Protein AF-A0A431HXX2-F1 (afdb_monomer_lite)

Radius of gyration: 32.61 Å; chains: 1; bounding box: 115×39×88 Å

Structure (mmCIF, N/CA/C/O backbone):
data_AF-A0A431HXX2-F1
#
_entry.id   AF-A0A431HXX2-F1
#
loop_
_atom_site.group_PDB
_atom_site.id
_atom_site.type_symbol
_atom_site.label_atom_id
_atom_site.label_alt_id
_atom_site.label_comp_id
_atom_site.label_asym_id
_atom_site.label_entity_id
_atom_site.label_seq_id
_atom_site.pdbx_PDB_ins_code
_atom_site.Cartn_x
_atom_site.Cartn_y
_atom_site.Cartn_z
_atom_site.occupancy
_atom_site.B_iso_or_equiv
_atom_site.auth_seq_id
_atom_site.auth_comp_id
_atom_site.auth_asym_id
_atom_site.auth_atom_id
_atom_site.pdbx_PDB_model_num
ATOM 1 N N . MET A 1 1 ? -65.173 6.715 32.703 1.00 39.78 1 MET A N 1
ATOM 2 C CA . MET A 1 1 ? -64.817 5.345 33.129 1.00 39.78 1 MET A CA 1
ATOM 3 C C . MET A 1 1 ? -63.302 5.324 33.254 1.00 39.78 1 MET A C 1
ATOM 5 O O . MET A 1 1 ? -62.637 5.336 32.232 1.00 39.78 1 MET A O 1
ATOM 9 N N . ALA A 1 2 ? -62.803 5.748 34.420 1.00 37.34 2 ALA A N 1
ATOM 10 C CA . ALA A 1 2 ? -62.332 4.862 35.501 1.00 37.34 2 ALA A CA 1
ATOM 11 C C . ALA A 1 2 ? -60.945 4.282 35.116 1.00 37.34 2 ALA A C 1
ATOM 13 O O . ALA A 1 2 ? -60.911 3.336 34.345 1.00 37.34 2 ALA A O 1
ATOM 14 N N . ASP A 1 3 ? -59.792 4.917 35.354 1.00 33.97 3 ASP A N 1
ATOM 15 C CA . ASP A 1 3 ? -59.214 5.533 36.567 1.00 33.97 3 ASP A CA 1
ATOM 16 C C . ASP A 1 3 ? -58.472 4.513 37.465 1.00 33.97 3 ASP A C 1
ATOM 18 O O . ASP A 1 3 ? -58.923 3.380 37.625 1.00 33.97 3 ASP A O 1
ATOM 22 N N . LEU A 1 4 ? -57.386 5.005 38.087 1.00 36.38 4 LEU A N 1
ATOM 23 C CA . LEU A 1 4 ? -56.671 4.528 39.293 1.00 36.38 4 LEU A CA 1
ATOM 24 C C . LEU A 1 4 ? -55.362 3.693 39.168 1.00 36.38 4 LEU A C 1
ATOM 26 O O . LEU A 1 4 ? -55.372 2.495 38.913 1.00 36.38 4 LEU A O 1
ATOM 30 N N . HIS A 1 5 ? -54.253 4.401 39.468 1.00 36.41 5 HIS A N 1
ATOM 31 C CA . HIS A 1 5 ? -53.231 4.176 40.526 1.00 36.41 5 HIS A CA 1
ATOM 32 C C . HIS A 1 5 ? -52.554 2.793 40.694 1.00 36.41 5 HIS A C 1
ATOM 34 O O . HIS A 1 5 ? -53.186 1.757 40.622 1.00 36.41 5 HIS A O 1
ATOM 40 N N . GLY A 1 6 ? -51.274 2.665 41.054 1.00 31.84 6 GLY A N 1
ATOM 41 C CA . GLY A 1 6 ? -50.280 3.614 41.548 1.00 31.84 6 GLY A CA 1
ATOM 42 C C . GLY A 1 6 ? -49.024 2.860 42.023 1.00 31.84 6 GLY A C 1
ATOM 43 O O . GLY A 1 6 ? -49.072 1.673 42.339 1.00 31.84 6 GLY A O 1
ATOM 44 N N . THR A 1 7 ? -47.892 3.558 42.051 1.00 39.84 7 THR A N 1
ATOM 45 C CA . THR A 1 7 ? -46.626 3.142 42.680 1.00 39.84 7 THR A CA 1
ATOM 46 C C . THR A 1 7 ? -46.766 3.099 44.211 1.00 39.84 7 THR A C 1
ATOM 48 O O . THR A 1 7 ? -47.610 3.808 44.764 1.00 39.84 7 THR A O 1
ATOM 51 N N . PRO A 1 8 ? -45.880 2.382 44.927 1.00 50.22 8 PRO A N 1
ATOM 52 C CA . PRO A 1 8 ? -44.933 3.152 45.737 1.00 50.22 8 PRO A CA 1
ATOM 53 C C . PRO A 1 8 ? -43.510 2.576 45.808 1.00 50.22 8 PRO A C 1
ATOM 55 O O . PRO A 1 8 ? -43.247 1.400 45.576 1.00 50.22 8 PRO A O 1
ATOM 58 N N . ALA A 1 9 ? -42.600 3.482 46.156 1.00 37.19 9 ALA A N 1
ATOM 59 C CA . ALA A 1 9 ? -41.191 3.273 46.445 1.00 37.19 9 ALA A CA 1
ATOM 60 C C . ALA A 1 9 ? -40.938 2.718 47.862 1.00 37.19 9 ALA A C 1
ATOM 62 O O . ALA A 1 9 ? -41.681 3.019 48.796 1.00 37.19 9 ALA A O 1
ATOM 63 N N . THR A 1 10 ? -39.794 2.053 48.046 1.00 37.06 10 THR A N 1
ATOM 64 C CA . THR A 1 10 ? -39.172 1.780 49.358 1.00 37.06 10 THR A CA 1
ATOM 65 C C . THR A 1 10 ? -37.652 1.771 49.159 1.00 37.06 10 THR A C 1
ATOM 67 O O . THR A 1 10 ? -37.124 0.966 48.404 1.00 37.06 10 THR A O 1
ATOM 70 N N . ARG A 1 11 ? -36.976 2.865 49.530 1.00 36.75 11 ARG A N 1
ATOM 71 C CA . ARG A 1 11 ? -36.242 3.100 50.795 1.00 36.75 11 ARG A CA 1
ATOM 72 C C . ARG A 1 11 ? -34.921 2.330 50.917 1.00 36.75 11 ARG A C 1
ATOM 74 O O . ARG A 1 11 ? -34.893 1.142 51.209 1.00 36.75 11 ARG A O 1
ATOM 81 N N . LEU A 1 12 ? -33.847 3.106 50.775 1.00 41.94 12 LEU A N 1
ATOM 82 C CA . LEU A 1 12 ? -32.509 2.869 51.318 1.00 41.94 12 LEU A CA 1
ATOM 83 C C . LEU A 1 12 ? -32.563 2.659 52.846 1.00 41.94 12 LEU A C 1
ATOM 85 O O . LEU A 1 12 ? -33.341 3.354 53.507 1.00 41.94 12 LEU A O 1
ATOM 89 N N . PRO A 1 13 ? -31.699 1.811 53.426 1.00 52.53 13 PRO A N 1
ATOM 90 C CA . PRO A 1 13 ? -31.319 1.924 54.827 1.00 52.53 13 PRO A CA 1
ATOM 91 C C . PRO A 1 13 ? -30.141 2.911 55.009 1.00 52.53 13 PRO A C 1
ATOM 93 O O . PRO A 1 13 ? -29.256 2.968 54.149 1.00 52.53 13 PRO A O 1
ATOM 96 N N . PRO A 1 14 ? -30.120 3.681 56.112 1.00 45.56 14 PRO A N 1
ATOM 97 C CA . PRO A 1 14 ? -29.015 4.554 56.483 1.00 45.56 14 PRO A CA 1
ATOM 98 C C . PRO A 1 14 ? -28.047 3.886 57.484 1.00 45.56 14 PRO A C 1
ATOM 100 O O . PRO A 1 14 ? -28.364 2.878 58.110 1.00 45.56 14 PRO A O 1
ATOM 103 N N . ASP A 1 15 ? -26.902 4.550 57.638 1.00 37.44 15 ASP A N 1
ATOM 104 C CA . ASP A 1 15 ? -25.991 4.562 58.789 1.00 37.44 15 ASP A CA 1
ATOM 105 C C . ASP A 1 15 ? -24.943 3.450 58.982 1.00 37.44 15 ASP A C 1
ATOM 107 O O . ASP A 1 15 ? -25.223 2.274 59.187 1.00 37.44 15 ASP A O 1
ATOM 111 N N . GLY A 1 16 ? -23.695 3.923 59.103 1.00 33.16 16 GLY A N 1
ATOM 112 C CA . GLY A 1 16 ? -22.878 3.558 60.258 1.00 33.16 16 GLY A CA 1
ATOM 113 C C . GLY A 1 16 ? -21.715 2.606 60.009 1.00 33.16 16 GLY A C 1
ATOM 114 O O . GLY A 1 16 ? -21.722 1.490 60.516 1.00 33.16 16 GLY A O 1
ATOM 115 N N . TRP A 1 17 ? -20.650 3.074 59.351 1.00 31.34 17 TRP A N 1
ATOM 116 C CA . TRP A 1 17 ? -19.310 2.520 59.584 1.00 31.34 17 TRP A CA 1
ATOM 117 C C . TRP A 1 17 ? -18.369 3.609 60.098 1.00 31.34 17 TRP A C 1
ATOM 119 O O . TRP A 1 17 ? -17.798 4.407 59.357 1.00 31.34 17 TRP A O 1
ATOM 129 N N . THR A 1 18 ? -18.266 3.655 61.422 1.00 35.59 18 THR A N 1
ATOM 130 C CA . THR A 1 18 ? -17.287 4.418 62.188 1.00 35.59 18 THR A CA 1
ATOM 131 C C . THR A 1 18 ? -16.032 3.580 62.414 1.00 35.59 18 THR A C 1
ATOM 133 O O . THR A 1 18 ? -16.118 2.501 62.986 1.00 35.59 18 THR A O 1
ATOM 136 N N . GLY A 1 19 ? -14.874 4.152 62.079 1.00 30.69 19 GLY A N 1
ATOM 137 C CA . GLY A 1 19 ? -13.636 3.983 62.842 1.00 30.69 19 GLY A CA 1
ATOM 138 C C . GLY A 1 19 ? -12.772 2.755 62.549 1.00 30.69 19 GLY A C 1
ATOM 139 O O . GLY A 1 19 ? -13.021 1.678 63.063 1.00 30.69 19 GLY A O 1
ATOM 140 N N . ALA A 1 20 ? -11.640 2.984 61.883 1.00 36.19 20 ALA A N 1
ATOM 141 C CA . ALA A 1 20 ? -10.327 2.717 62.477 1.00 36.19 20 ALA A CA 1
ATOM 142 C C . ALA A 1 20 ? -9.250 3.440 61.656 1.00 36.19 20 ALA A C 1
ATOM 144 O O . ALA A 1 20 ? -8.979 3.106 60.506 1.00 36.19 20 ALA A O 1
ATOM 145 N N . ARG A 1 21 ? -8.665 4.479 62.262 1.00 36.75 21 ARG A N 1
ATOM 146 C CA . ARG A 1 21 ? -7.380 5.045 61.850 1.00 36.75 21 ARG A CA 1
ATOM 147 C C . ARG A 1 21 ? -6.310 4.068 62.315 1.00 36.75 21 ARG A C 1
ATOM 149 O O . ARG A 1 21 ? -6.268 3.777 63.507 1.00 36.75 21 ARG A O 1
ATOM 156 N N . ASP A 1 22 ? -5.456 3.624 61.407 1.00 40.81 22 ASP A N 1
ATOM 157 C CA . ASP A 1 22 ? -4.221 2.941 61.776 1.00 40.81 22 ASP A CA 1
ATOM 158 C C . ASP A 1 22 ? -3.098 3.995 61.909 1.00 40.81 22 ASP A C 1
ATOM 160 O O . ASP A 1 22 ? -2.833 4.730 60.947 1.00 40.81 22 ASP A O 1
ATOM 164 N N . PRO A 1 23 ? -2.493 4.170 63.099 1.00 37.88 23 PRO A N 1
ATOM 165 C CA . PRO A 1 23 ? -1.451 5.147 63.348 1.00 37.88 23 PRO A CA 1
ATOM 166 C C . PRO A 1 23 ? -0.084 4.494 63.132 1.00 37.88 23 PRO A C 1
ATOM 168 O O . PRO A 1 23 ? 0.440 3.823 64.015 1.00 37.88 23 PRO A O 1
ATOM 171 N N . ASN A 1 24 ? 0.549 4.740 61.986 1.00 38.25 24 ASN A N 1
ATOM 172 C CA . ASN A 1 24 ? 1.993 4.531 61.892 1.00 38.25 24 ASN A CA 1
ATOM 173 C C . ASN A 1 24 ? 2.681 5.606 61.048 1.00 38.25 24 ASN A C 1
ATOM 175 O O . ASN A 1 24 ? 3.186 5.388 59.950 1.00 38.25 24 ASN A O 1
ATOM 179 N N . SER A 1 25 ? 2.691 6.812 61.612 1.00 38.66 25 SER A N 1
ATOM 180 C CA . SER A 1 25 ? 3.719 7.817 61.371 1.00 38.66 25 SER A CA 1
ATOM 181 C C . SER A 1 25 ? 5.017 7.361 62.051 1.00 38.66 25 SER A C 1
ATOM 183 O O . SER A 1 25 ? 5.162 7.492 63.267 1.00 38.66 25 SER A O 1
ATOM 185 N N . GLY A 1 26 ? 5.958 6.828 61.272 1.00 34.50 26 GLY A N 1
ATOM 186 C CA . GLY A 1 26 ? 7.285 6.416 61.733 1.00 34.50 26 GLY A CA 1
ATOM 187 C C . GLY A 1 26 ? 8.383 7.201 61.024 1.00 34.50 26 GLY A C 1
ATOM 188 O O . GLY A 1 26 ? 8.613 7.024 59.834 1.00 34.50 26 GLY A O 1
ATOM 189 N N . ALA A 1 27 ? 9.026 8.094 61.771 1.00 38.66 27 ALA A N 1
ATOM 190 C CA . ALA A 1 27 ? 10.031 9.056 61.347 1.00 38.66 27 ALA A CA 1
ATOM 191 C C . ALA A 1 27 ? 11.270 8.466 60.641 1.00 38.66 27 ALA A C 1
ATOM 193 O O . ALA A 1 27 ? 11.768 7.387 60.959 1.00 38.66 27 ALA A O 1
ATOM 194 N N . ALA A 1 28 ? 11.821 9.284 59.743 1.00 40.00 28 ALA A N 1
ATOM 195 C CA . ALA A 1 28 ? 13.115 9.117 59.105 1.00 40.00 28 ALA A CA 1
ATOM 196 C C . ALA A 1 28 ? 14.276 8.991 60.113 1.00 40.00 28 ALA A C 1
ATOM 198 O O . ALA A 1 28 ? 14.370 9.751 61.079 1.00 40.00 28 ALA A O 1
ATOM 199 N N . ARG A 1 29 ? 15.229 8.099 59.816 1.00 37.94 29 ARG A N 1
ATOM 200 C CA . ARG A 1 29 ? 16.580 8.085 60.397 1.00 37.94 29 ARG A CA 1
ATOM 201 C C . ARG A 1 29 ? 17.623 7.825 59.304 1.00 37.94 29 ARG A C 1
ATOM 203 O O . ARG A 1 29 ? 17.704 6.730 58.762 1.00 37.94 29 ARG A O 1
ATOM 210 N N . ALA A 1 30 ? 18.441 8.837 59.015 1.00 44.09 30 ALA A N 1
ATOM 211 C CA . ALA A 1 30 ? 19.820 8.674 58.532 1.00 44.09 30 ALA A CA 1
ATOM 212 C C . ALA A 1 30 ? 20.689 8.201 59.726 1.00 44.09 30 ALA A C 1
ATOM 214 O O . ALA A 1 30 ? 20.318 8.562 60.849 1.00 44.09 30 ALA A O 1
ATOM 215 N N . PRO A 1 31 ? 21.809 7.445 59.579 1.00 43.59 31 PRO A N 1
ATOM 216 C CA . PRO A 1 31 ? 23.016 7.935 58.883 1.00 43.59 31 PRO A CA 1
ATOM 217 C C . PRO A 1 31 ? 23.977 6.858 58.296 1.00 43.59 31 PRO A C 1
ATOM 219 O O . PRO A 1 31 ? 23.978 5.698 58.684 1.00 43.59 31 PRO A O 1
ATOM 222 N N . SER A 1 32 ? 24.915 7.267 57.436 1.00 36.78 32 SER A N 1
ATOM 223 C CA . SER A 1 32 ? 26.358 7.021 57.655 1.00 36.78 32 SER A CA 1
ATOM 224 C C . SER A 1 32 ? 27.189 7.738 56.586 1.00 36.78 32 SER A C 1
ATOM 226 O O . SER A 1 32 ? 27.026 7.558 55.383 1.00 36.78 32 SER A O 1
ATOM 228 N N . ARG A 1 33 ? 28.067 8.633 57.047 1.00 43.88 33 ARG A N 1
ATOM 229 C CA .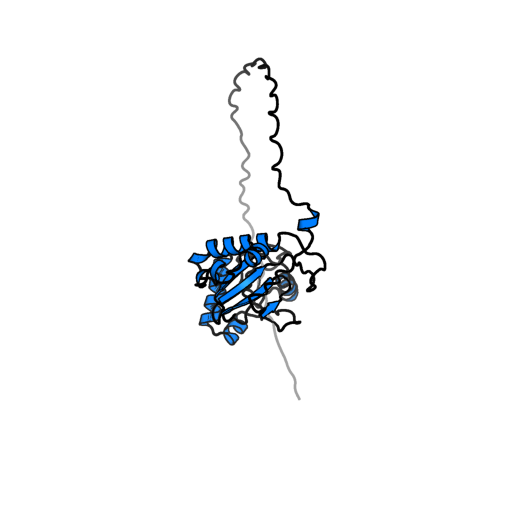 ARG A 1 33 ? 29.051 9.344 56.229 1.00 43.88 33 ARG A CA 1
ATOM 230 C C . ARG A 1 33 ? 30.275 8.446 56.069 1.00 43.88 33 ARG A C 1
ATOM 232 O O . ARG A 1 33 ? 31.011 8.246 57.028 1.00 43.88 33 ARG A O 1
ATOM 239 N N . THR A 1 34 ? 30.522 7.952 54.864 1.00 47.19 34 THR A N 1
ATOM 240 C CA . THR A 1 34 ? 31.828 7.397 54.481 1.00 47.19 34 THR A CA 1
ATOM 241 C C . THR A 1 34 ? 32.882 8.513 54.400 1.00 47.19 34 THR A C 1
ATOM 243 O O . THR A 1 34 ? 32.581 9.591 53.873 1.00 47.19 34 THR A O 1
ATOM 246 N N . PRO A 1 35 ? 34.118 8.297 54.888 1.00 43.66 35 PRO A N 1
ATOM 247 C CA . PRO A 1 35 ? 35.158 9.320 54.891 1.00 43.66 35 PRO A CA 1
ATOM 248 C C . PRO A 1 35 ? 35.660 9.610 53.467 1.00 43.66 35 PRO A C 1
ATOM 250 O O . PRO A 1 35 ? 35.986 8.704 52.699 1.00 43.66 35 PRO A O 1
ATOM 253 N N . ARG A 1 36 ? 35.726 10.899 53.110 1.00 47.16 36 ARG A N 1
ATOM 254 C CA . ARG A 1 36 ? 36.311 11.376 51.848 1.00 47.16 36 ARG A CA 1
ATOM 255 C C . ARG A 1 36 ? 37.830 11.177 51.874 1.00 47.16 36 ARG A C 1
ATOM 257 O O . ARG A 1 36 ? 38.504 11.692 52.760 1.00 47.16 36 ARG A O 1
ATOM 264 N N . ARG A 1 37 ? 38.363 10.468 50.874 1.00 47.66 37 ARG A N 1
ATOM 265 C CA . ARG A 1 37 ? 39.804 10.412 50.571 1.00 47.66 37 ARG A CA 1
ATOM 266 C C . ARG A 1 37 ? 40.330 11.805 50.169 1.00 47.66 37 ARG A C 1
ATOM 268 O O . ARG A 1 37 ? 39.584 12.552 49.533 1.00 47.66 37 ARG A O 1
ATOM 275 N N . PRO A 1 38 ? 41.588 12.155 50.494 1.00 41.03 38 PRO A N 1
ATOM 276 C CA . PRO A 1 38 ? 42.170 13.439 50.117 1.00 41.03 38 PRO A CA 1
ATOM 277 C C . PRO A 1 38 ? 42.364 13.531 48.597 1.00 41.03 38 PRO A C 1
ATOM 279 O O . PRO A 1 38 ? 42.731 12.557 47.938 1.00 41.03 38 PRO A O 1
ATOM 282 N N . ALA A 1 39 ? 42.093 14.714 48.045 1.00 45.53 39 ALA A N 1
ATOM 283 C CA . ALA A 1 39 ? 42.258 15.011 46.629 1.00 45.53 39 ALA A CA 1
ATOM 284 C C . ALA A 1 39 ? 43.750 15.032 46.256 1.00 45.53 39 ALA A C 1
ATOM 286 O O . ALA A 1 39 ? 44.523 15.826 46.788 1.00 45.53 39 ALA A O 1
ATOM 287 N N . VAL A 1 40 ? 44.147 14.168 45.321 1.00 46.31 40 VAL A N 1
ATOM 288 C CA . VAL A 1 40 ? 45.467 14.212 44.684 1.00 46.31 40 VAL A CA 1
ATOM 289 C C . VAL A 1 40 ? 45.439 15.304 43.615 1.00 46.31 40 VAL A C 1
ATOM 291 O O . VAL A 1 40 ? 44.674 15.224 42.654 1.00 46.31 40 VAL A O 1
ATOM 294 N N . CYS A 1 41 ? 46.263 16.335 43.793 1.00 39.06 41 CYS A N 1
ATOM 295 C CA . CYS A 1 41 ? 46.442 17.418 42.832 1.00 39.06 41 CYS A CA 1
ATOM 296 C C . CYS A 1 41 ? 47.270 16.904 41.638 1.00 39.06 41 CYS A C 1
ATOM 298 O O . CYS A 1 41 ? 48.484 16.733 41.741 1.00 39.06 41 CYS A O 1
ATOM 300 N N . LEU A 1 42 ? 46.614 16.596 40.516 1.00 49.00 42 LEU A N 1
ATOM 301 C CA . LEU A 1 42 ? 47.271 16.222 39.259 1.00 49.00 42 LEU A CA 1
ATOM 302 C C . LEU A 1 42 ? 47.592 17.485 38.449 1.00 49.00 42 LEU A C 1
ATOM 304 O O . LEU A 1 42 ? 46.694 18.222 38.046 1.00 49.00 42 LEU A O 1
ATOM 308 N N . ALA A 1 43 ? 48.882 17.713 38.194 1.00 47.19 43 ALA A N 1
ATOM 309 C CA . ALA A 1 43 ? 49.377 18.805 37.359 1.00 47.19 43 ALA A CA 1
ATOM 310 C C . ALA A 1 43 ? 48.819 18.735 35.915 1.00 47.19 43 ALA A C 1
ATOM 312 O O . ALA A 1 43 ? 48.638 17.639 35.371 1.00 47.19 43 ALA A O 1
ATOM 313 N N . PRO A 1 44 ? 48.570 19.880 35.250 1.00 41.75 44 PRO A N 1
ATOM 314 C CA . PRO A 1 44 ? 47.955 19.903 33.927 1.00 41.75 44 PRO A CA 1
ATOM 315 C C . PRO A 1 44 ? 48.912 19.368 32.850 1.00 41.75 44 PRO A C 1
ATOM 317 O O . PRO A 1 44 ? 49.970 19.937 32.577 1.00 41.75 44 PRO A O 1
ATOM 320 N N . ARG A 1 45 ? 48.516 18.276 32.183 1.00 52.09 45 ARG A N 1
ATOM 321 C CA . ARG A 1 45 ? 49.183 17.783 30.968 1.00 52.09 45 ARG A CA 1
ATOM 322 C C . ARG A 1 45 ? 48.961 18.775 29.821 1.00 52.09 45 ARG A C 1
ATOM 324 O O . ARG A 1 45 ? 47.822 19.066 29.457 1.00 52.09 45 ARG A O 1
ATOM 331 N N . ARG A 1 46 ? 50.053 19.260 29.221 1.00 48.84 46 ARG A N 1
ATOM 332 C CA . ARG A 1 46 ? 50.042 20.099 28.010 1.00 48.84 46 ARG A CA 1
ATOM 333 C C . ARG A 1 46 ? 49.306 19.373 26.874 1.00 48.84 46 ARG A C 1
ATOM 335 O O . ARG A 1 46 ? 49.735 18.304 26.443 1.00 48.84 46 ARG A O 1
ATOM 342 N N . ARG A 1 47 ? 48.209 19.955 26.378 1.00 49.09 47 ARG A N 1
ATOM 343 C CA . ARG A 1 47 ? 47.518 19.490 25.164 1.00 49.09 47 ARG A CA 1
ATOM 344 C C . ARG A 1 47 ? 48.414 19.762 23.951 1.00 49.09 47 ARG A C 1
ATOM 346 O O . ARG A 1 47 ? 48.768 20.909 23.700 1.00 49.09 47 ARG A O 1
ATOM 353 N N . ARG A 1 48 ? 48.779 18.720 23.198 1.00 52.75 48 ARG A N 1
ATOM 354 C CA . ARG A 1 48 ? 49.340 18.879 21.846 1.00 52.75 48 ARG A CA 1
ATOM 355 C C . ARG A 1 48 ? 48.224 19.361 20.916 1.00 52.75 48 ARG A C 1
ATOM 357 O O . ARG A 1 48 ? 47.144 18.773 20.917 1.00 52.75 48 ARG A O 1
ATOM 364 N N . ALA A 1 49 ? 48.488 20.412 20.145 1.00 50.94 49 ALA A N 1
ATOM 365 C CA . ALA A 1 49 ? 47.586 20.896 19.108 1.00 50.94 49 ALA A CA 1
ATOM 366 C C . ALA A 1 49 ? 47.333 19.784 18.073 1.00 50.94 49 ALA A C 1
ATOM 368 O O . ALA A 1 49 ? 48.274 19.218 17.518 1.00 50.94 49 ALA A O 1
ATOM 369 N N . HIS A 1 50 ? 46.062 19.443 17.855 1.00 52.81 50 HIS A N 1
ATOM 370 C CA . HIS A 1 50 ? 45.631 18.591 16.751 1.00 52.81 50 HIS A CA 1
ATOM 371 C C . HIS A 1 50 ? 45.564 19.461 15.497 1.00 52.81 50 HIS A C 1
ATOM 373 O O . HIS A 1 50 ? 44.737 20.366 15.428 1.00 52.81 50 HIS A O 1
ATOM 379 N N . ASN A 1 51 ? 46.437 19.201 14.526 1.00 53.47 51 ASN A N 1
ATOM 380 C CA . ASN A 1 51 ? 46.331 19.825 13.213 1.00 53.47 51 ASN A CA 1
ATOM 381 C C . ASN A 1 51 ? 45.289 19.031 12.397 1.00 53.47 51 ASN A C 1
ATOM 383 O O . ASN A 1 51 ? 45.459 17.812 12.265 1.00 53.47 51 ASN A O 1
ATOM 387 N N . PRO A 1 52 ? 44.201 19.642 11.895 1.00 53.62 52 PRO A N 1
ATOM 388 C CA . PRO A 1 52 ? 43.222 18.928 11.085 1.00 53.62 52 PRO A CA 1
ATOM 389 C C . PRO A 1 52 ? 43.865 18.488 9.765 1.00 53.62 52 PRO A C 1
ATOM 391 O O . PRO A 1 52 ? 44.560 19.260 9.105 1.00 53.62 52 PRO A O 1
ATOM 394 N N . ARG A 1 53 ? 43.660 17.222 9.388 1.00 55.50 53 ARG A N 1
ATOM 395 C CA . ARG A 1 53 ? 44.086 16.706 8.080 1.00 55.50 53 ARG A CA 1
ATOM 396 C C . ARG A 1 53 ? 43.285 17.409 6.971 1.00 55.50 53 ARG A C 1
ATOM 398 O O . ARG A 1 53 ? 42.095 17.652 7.179 1.00 55.50 53 ARG A O 1
ATOM 405 N N . PRO A 1 54 ? 43.893 17.708 5.810 1.00 49.47 54 PRO A N 1
ATOM 406 C CA . PRO A 1 54 ? 43.171 18.284 4.683 1.00 49.47 54 PRO A CA 1
ATOM 407 C C . PRO A 1 54 ? 42.067 17.331 4.212 1.00 49.47 54 PRO A C 1
ATOM 409 O O . PRO A 1 54 ? 42.272 16.121 4.101 1.00 49.47 54 PRO A O 1
ATOM 412 N N . VAL A 1 55 ? 40.886 17.899 3.972 1.00 54.81 55 VAL A N 1
ATOM 413 C CA . VAL A 1 55 ? 39.711 17.192 3.453 1.00 54.81 55 VAL A CA 1
ATOM 414 C C . VAL A 1 55 ? 39.992 16.806 1.994 1.00 54.81 55 VAL A C 1
ATOM 416 O O . VAL A 1 55 ? 40.470 17.659 1.241 1.00 54.81 55 VAL A O 1
ATOM 419 N N . PRO A 1 56 ? 39.743 15.552 1.575 1.00 53.19 56 PRO A N 1
ATOM 420 C CA . PRO A 1 56 ? 39.912 15.161 0.180 1.00 53.19 56 PRO A CA 1
ATOM 421 C C . PRO A 1 56 ? 38.959 15.965 -0.725 1.00 53.19 56 PRO A C 1
ATOM 423 O O . PRO A 1 56 ? 37.855 16.306 -0.291 1.00 53.19 56 PRO A O 1
ATOM 426 N N . PRO A 1 57 ? 39.357 16.277 -1.972 1.00 51.72 57 PRO A N 1
ATOM 427 C CA . PRO A 1 57 ? 38.495 16.994 -2.903 1.00 51.72 57 PRO A CA 1
ATOM 428 C C . PRO A 1 57 ? 37.222 16.190 -3.188 1.00 51.72 57 PRO A C 1
ATOM 430 O O . PRO A 1 57 ? 37.246 14.959 -3.255 1.00 51.72 57 PRO A O 1
ATOM 433 N N . ALA A 1 58 ? 36.105 16.904 -3.343 1.00 45.22 58 ALA A N 1
ATOM 434 C CA . ALA A 1 58 ? 34.820 16.307 -3.678 1.00 45.22 58 ALA A CA 1
ATOM 435 C C . ALA A 1 58 ? 34.915 15.524 -5.004 1.00 45.22 58 ALA A C 1
ATOM 437 O O . ALA A 1 58 ? 35.606 15.974 -5.923 1.00 45.22 58 ALA A O 1
ATOM 438 N N . PRO A 1 59 ? 34.231 14.372 -5.125 1.00 46.09 59 PRO A N 1
ATOM 439 C CA . PRO A 1 59 ? 34.249 13.586 -6.349 1.00 46.09 59 PRO A CA 1
ATOM 440 C C . PRO A 1 59 ? 33.718 14.417 -7.523 1.00 46.09 59 PRO A C 1
ATOM 442 O O . PRO A 1 59 ? 32.622 14.980 -7.477 1.00 46.09 59 PRO A O 1
ATOM 445 N N . THR A 1 60 ? 34.510 14.493 -8.588 1.00 44.28 60 THR A N 1
ATOM 446 C CA . THR A 1 60 ? 34.142 15.113 -9.859 1.00 44.28 60 THR A CA 1
ATOM 447 C C . THR A 1 60 ? 33.105 14.243 -10.564 1.00 44.28 60 THR A C 1
ATOM 449 O O . THR A 1 60 ? 33.436 13.257 -11.214 1.00 44.28 60 THR A O 1
ATOM 452 N N . GLY A 1 61 ? 31.832 14.598 -10.389 1.00 50.09 61 GLY A N 1
ATOM 453 C CA . GLY A 1 61 ? 30.703 13.912 -11.026 1.00 50.09 61 GLY A CA 1
ATOM 454 C C . GLY A 1 61 ? 29.320 14.303 -10.497 1.00 50.09 61 GLY A C 1
ATOM 455 O O . GLY A 1 61 ? 28.358 13.571 -10.716 1.00 50.09 61 GLY A O 1
ATOM 456 N N . VAL A 1 62 ? 29.193 15.423 -9.779 1.00 46.47 62 VAL A N 1
ATOM 457 C CA . VAL A 1 62 ? 27.891 15.891 -9.291 1.00 46.47 62 VAL A CA 1
ATOM 458 C C . VAL A 1 62 ? 27.178 16.589 -10.448 1.00 46.47 62 VAL A C 1
ATOM 460 O O . VAL A 1 62 ? 27.587 17.673 -10.863 1.00 46.47 62 VAL A O 1
ATOM 463 N N . ARG A 1 63 ? 26.138 15.947 -10.994 1.00 46.38 63 ARG A N 1
ATOM 464 C CA . ARG A 1 63 ? 25.204 16.581 -11.940 1.00 46.38 63 ARG A CA 1
ATOM 465 C C . ARG A 1 63 ? 24.652 17.869 -11.326 1.00 46.38 63 ARG A C 1
ATOM 467 O O . ARG A 1 63 ? 24.447 17.930 -10.112 1.00 46.38 63 ARG A O 1
ATOM 474 N N . ALA A 1 64 ? 24.428 18.892 -12.148 1.00 43.22 64 ALA A N 1
ATOM 475 C CA . ALA A 1 64 ? 23.888 20.154 -11.664 1.00 43.22 64 ALA A CA 1
ATOM 476 C C . ALA A 1 64 ? 22.532 19.913 -10.985 1.00 43.22 64 ALA A C 1
ATOM 478 O O . ALA A 1 64 ? 21.741 19.084 -11.432 1.00 43.22 64 ALA A O 1
ATOM 479 N N . VAL A 1 65 ? 22.244 20.646 -9.905 1.00 47.47 65 VAL A N 1
ATOM 480 C CA . VAL A 1 65 ? 20.961 20.530 -9.189 1.00 47.47 65 VAL A CA 1
ATOM 481 C C . VAL A 1 65 ? 19.786 20.815 -10.136 1.00 47.47 65 VAL A C 1
ATOM 483 O O . VAL A 1 65 ? 18.733 20.211 -9.996 1.00 47.47 65 VAL A O 1
ATOM 486 N N . SER A 1 66 ? 19.986 21.656 -11.155 1.00 39.84 66 SER A N 1
ATOM 487 C CA . SER A 1 66 ? 19.033 21.897 -12.246 1.00 39.84 66 SER A CA 1
ATOM 488 C C . SER A 1 66 ? 18.664 20.637 -13.034 1.00 39.84 66 SER A C 1
ATOM 490 O O . SER A 1 66 ? 17.492 20.452 -13.340 1.00 39.84 66 SER A O 1
ATOM 492 N N . ASP A 1 67 ? 19.613 19.731 -13.277 1.00 42.16 67 ASP A N 1
ATOM 493 C CA . ASP A 1 67 ? 19.379 18.479 -14.017 1.00 42.16 67 ASP A CA 1
ATOM 494 C C . ASP A 1 67 ? 18.633 17.437 -13.164 1.00 42.16 67 ASP A C 1
ATOM 496 O O . ASP A 1 67 ? 18.141 16.433 -13.671 1.00 42.16 67 ASP A O 1
ATOM 500 N N . ILE A 1 68 ? 18.565 17.669 -11.849 1.00 50.38 68 ILE A N 1
ATOM 501 C CA . ILE A 1 68 ? 17.802 16.881 -10.875 1.00 50.38 68 ILE A CA 1
ATOM 502 C C . ILE A 1 68 ? 16.359 17.420 -10.758 1.00 50.38 68 ILE A C 1
ATOM 504 O O . ILE A 1 68 ? 15.469 16.697 -10.315 1.00 50.38 68 ILE A O 1
ATOM 508 N N . LEU A 1 69 ? 16.106 18.676 -11.152 1.00 39.59 69 LEU A N 1
ATOM 509 C CA . LEU A 1 69 ? 14.834 19.379 -10.930 1.00 39.59 69 LEU A CA 1
ATOM 510 C C . LEU A 1 69 ? 13.782 19.162 -12.025 1.00 39.59 69 LEU A C 1
ATOM 512 O O . LEU A 1 69 ? 12.604 19.426 -11.780 1.00 39.59 69 LEU A O 1
ATOM 516 N N . GLU A 1 70 ? 14.151 18.644 -13.195 1.00 44.22 70 GLU A N 1
ATOM 517 C CA . GLU A 1 70 ? 13.162 18.197 -14.173 1.00 44.22 70 GLU A CA 1
ATOM 518 C C . GLU A 1 70 ? 12.655 16.812 -13.780 1.00 44.22 70 GLU A C 1
ATOM 520 O O . GLU A 1 70 ? 13.341 15.800 -13.935 1.00 44.22 70 GLU A O 1
ATOM 525 N N . SER A 1 71 ? 11.422 16.750 -13.269 1.00 47.16 71 SER A N 1
ATOM 526 C CA . SER A 1 71 ? 10.722 15.487 -13.059 1.00 47.16 71 SER A CA 1
ATOM 527 C C . SER A 1 71 ? 10.511 14.812 -14.414 1.00 47.16 71 SER A C 1
ATOM 529 O O . SER A 1 71 ? 9.478 15.006 -15.051 1.00 47.16 71 SER A O 1
ATOM 531 N N . THR A 1 72 ? 11.497 14.047 -14.883 1.00 52.03 72 THR A N 1
ATOM 532 C CA . THR A 1 72 ? 11.395 13.345 -16.159 1.00 52.03 72 THR A CA 1
ATOM 533 C C . THR A 1 72 ? 10.286 12.306 -16.006 1.00 52.03 72 THR A C 1
ATOM 535 O O . THR A 1 72 ? 10.423 11.394 -15.168 1.00 52.03 72 THR A O 1
ATOM 538 N N . PRO A 1 73 ? 9.163 12.437 -16.739 1.00 57.94 73 PRO A N 1
ATOM 539 C CA . PRO A 1 73 ? 8.136 11.416 -16.715 1.00 57.94 73 PRO A CA 1
ATOM 540 C C . PRO A 1 73 ? 8.781 10.101 -17.157 1.00 57.94 73 PRO A C 1
ATOM 542 O O . PRO A 1 73 ? 9.638 10.073 -18.040 1.00 57.94 73 PRO A O 1
ATOM 545 N N . ALA A 1 74 ? 8.424 9.008 -16.487 1.00 60.69 74 ALA A N 1
ATOM 546 C CA . ALA A 1 74 ? 8.931 7.682 -16.812 1.00 60.69 74 ALA A CA 1
ATOM 547 C C . ALA A 1 74 ? 8.260 7.170 -18.093 1.00 60.69 74 ALA A C 1
ATOM 549 O O . ALA A 1 74 ? 7.627 6.123 -18.058 1.00 60.69 74 ALA A O 1
ATOM 550 N N . GLU A 1 75 ? 8.288 7.940 -19.182 1.00 78.69 75 GLU A N 1
ATOM 551 C CA . GLU A 1 75 ? 7.707 7.533 -20.456 1.00 78.69 75 GLU A CA 1
ATOM 552 C C . GLU A 1 75 ? 8.563 6.409 -21.033 1.00 78.69 75 GLU A C 1
ATOM 554 O O . GLU A 1 75 ? 9.661 6.611 -21.563 1.00 78.69 75 GLU A O 1
ATOM 559 N N . LEU A 1 76 ? 8.053 5.201 -20.813 1.00 90.56 76 LEU A N 1
ATOM 560 C CA . LEU A 1 76 ? 8.507 3.969 -21.424 1.00 90.56 76 LEU A CA 1
ATOM 561 C C . LEU A 1 76 ? 7.687 3.791 -22.697 1.00 90.56 76 LEU A C 1
ATOM 563 O O . LEU A 1 76 ? 6.458 3.870 -22.659 1.00 90.56 76 LEU A O 1
ATOM 567 N N . THR A 1 77 ? 8.362 3.596 -23.819 1.00 90.81 77 THR A N 1
ATOM 568 C CA . THR A 1 77 ? 7.734 3.374 -25.121 1.00 90.81 77 THR A CA 1
ATOM 569 C C . THR A 1 77 ? 7.579 1.888 -25.419 1.00 90.81 77 THR A C 1
ATOM 571 O O . THR A 1 77 ? 6.727 1.525 -26.227 1.00 90.81 77 THR A O 1
ATOM 574 N N . SER A 1 78 ? 8.362 1.023 -24.766 1.00 93.62 78 SER A N 1
ATOM 575 C CA . SER A 1 78 ? 8.308 -0.430 -24.972 1.00 93.62 78 SER A CA 1
ATOM 576 C C . SER A 1 78 ? 7.141 -1.135 -24.279 1.00 93.62 78 SER A C 1
ATOM 578 O O . SER A 1 78 ? 6.752 -2.217 -24.716 1.00 93.62 78 SER A O 1
ATOM 580 N N . LEU A 1 79 ? 6.567 -0.546 -23.223 1.00 96.19 79 LEU A N 1
ATOM 581 C CA . LEU A 1 79 ? 5.499 -1.162 -22.433 1.00 96.19 79 LEU A CA 1
ATOM 582 C C . LEU A 1 79 ? 4.213 -0.322 -22.456 1.00 96.19 79 LEU A C 1
ATOM 584 O O . LEU A 1 79 ? 4.271 0.898 -22.289 1.00 96.19 79 LEU A O 1
ATOM 588 N N . PRO A 1 80 ? 3.026 -0.944 -22.586 1.00 96.00 80 PRO A N 1
ATOM 589 C CA . PRO A 1 80 ? 1.757 -0.228 -22.534 1.00 96.00 80 PRO A CA 1
ATOM 590 C C . PRO A 1 80 ? 1.489 0.334 -21.132 1.00 96.00 80 PRO A C 1
ATOM 592 O O . PRO A 1 80 ? 1.502 -0.398 -20.139 1.00 96.00 80 PRO A O 1
ATOM 595 N N . LEU A 1 81 ? 1.180 1.630 -21.046 1.00 96.06 81 LEU A N 1
ATOM 596 C CA . LEU A 1 81 ? 0.706 2.261 -19.813 1.00 96.06 81 LEU A CA 1
ATOM 597 C C . LEU A 1 81 ? -0.712 1.763 -19.491 1.00 96.06 81 LEU A C 1
ATOM 599 O O . LEU A 1 81 ? -1.656 2.046 -20.222 1.00 96.06 81 LEU A O 1
ATOM 603 N N . ILE A 1 82 ? -0.870 1.045 -18.377 1.00 95.19 82 ILE A N 1
ATOM 604 C CA . ILE A 1 82 ? -2.168 0.547 -17.895 1.00 95.19 82 ILE A CA 1
ATOM 605 C C . ILE A 1 82 ? -2.883 1.627 -17.088 1.00 95.19 82 ILE A C 1
ATOM 607 O O . ILE A 1 82 ? -4.083 1.842 -17.238 1.00 95.19 82 ILE A O 1
ATOM 611 N N . TYR A 1 83 ? -2.157 2.264 -16.168 1.00 91.75 83 TYR A N 1
ATOM 612 C CA . TYR A 1 83 ? -2.744 3.189 -15.209 1.00 91.75 83 TYR A CA 1
ATOM 613 C C . TYR A 1 83 ? -1.724 4.220 -14.740 1.00 91.75 83 TYR A C 1
ATOM 615 O O . TYR A 1 83 ? -0.611 3.878 -14.336 1.00 91.75 83 TYR A O 1
ATOM 623 N N . ARG A 1 84 ? -2.139 5.486 -14.733 1.00 93.50 84 ARG A N 1
ATOM 624 C CA . ARG A 1 84 ? -1.395 6.603 -14.151 1.00 93.50 84 ARG A CA 1
ATOM 625 C C . ARG A 1 84 ? -2.111 7.067 -12.893 1.00 93.50 84 ARG A C 1
ATOM 627 O O . ARG A 1 84 ? -3.133 7.742 -12.956 1.00 93.50 84 ARG A O 1
ATOM 634 N N . GLY A 1 85 ? -1.566 6.696 -11.741 1.00 92.00 85 GLY A N 1
ATOM 635 C CA . GLY A 1 85 ? -2.029 7.185 -10.450 1.00 92.00 85 GLY A CA 1
ATOM 636 C C . GLY A 1 85 ? -1.378 8.514 -10.070 1.00 92.00 85 GLY A C 1
ATOM 637 O O . GLY A 1 85 ? -0.440 8.988 -10.719 1.00 92.00 85 GLY A O 1
ATOM 638 N N . LYS A 1 86 ? -1.813 9.071 -8.931 1.00 92.62 86 LYS A N 1
ATOM 639 C CA . L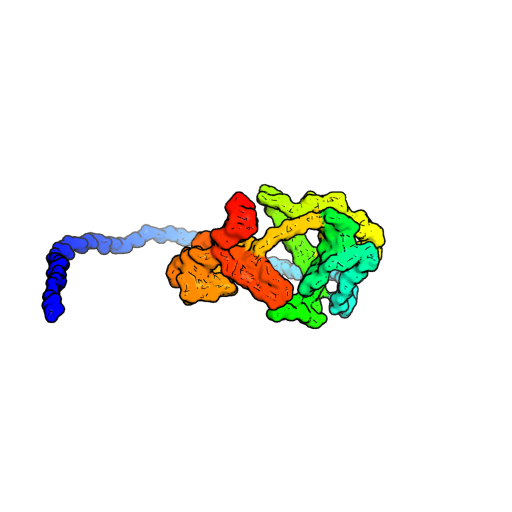YS A 1 86 ? -1.270 10.321 -8.362 1.00 92.62 86 LYS A CA 1
ATOM 640 C C . LYS A 1 86 ? 0.266 10.310 -8.303 1.00 92.62 86 LYS A C 1
ATOM 642 O O . LYS A 1 86 ? 0.911 11.259 -8.739 1.00 92.62 86 LYS A O 1
ATOM 647 N N . VAL A 1 87 ? 0.856 9.202 -7.840 1.00 95.31 87 VAL A N 1
ATOM 648 C CA . VAL A 1 87 ? 2.309 9.100 -7.584 1.00 95.31 87 VAL A CA 1
ATOM 649 C C . VAL A 1 87 ? 3.010 7.904 -8.240 1.00 95.31 87 VAL A C 1
ATOM 651 O O . VAL A 1 87 ? 4.235 7.812 -8.166 1.00 95.31 87 VAL A O 1
ATOM 654 N N . ARG A 1 88 ? 2.279 6.993 -8.890 1.00 96.19 88 ARG A N 1
ATOM 655 C CA . ARG A 1 88 ? 2.833 5.798 -9.548 1.00 96.19 88 ARG A CA 1
ATOM 656 C C . ARG A 1 88 ? 2.263 5.646 -10.951 1.00 96.19 88 ARG A C 1
ATOM 658 O O . ARG A 1 88 ? 1.071 5.877 -11.138 1.00 96.19 88 ARG A O 1
ATOM 665 N N . ASP A 1 89 ? 3.103 5.209 -11.876 1.00 96.31 89 ASP A N 1
ATOM 666 C CA . ASP A 1 89 ? 2.706 4.741 -13.202 1.00 96.31 89 ASP A CA 1
ATOM 667 C C . ASP A 1 89 ? 2.813 3.210 -13.232 1.00 96.31 89 ASP A C 1
ATOM 669 O O . ASP A 1 89 ? 3.744 2.636 -12.662 1.00 96.31 89 ASP A O 1
ATOM 673 N N . VAL A 1 90 ? 1.832 2.541 -13.835 1.00 97.06 90 VAL A N 1
ATOM 674 C CA . VAL A 1 90 ? 1.774 1.079 -13.943 1.00 97.06 90 VAL A CA 1
ATOM 675 C C . VAL A 1 90 ? 1.753 0.700 -15.413 1.00 97.06 90 VAL A C 1
ATOM 677 O O . VAL A 1 90 ? 0.838 1.093 -16.138 1.00 97.06 90 VAL A O 1
ATOM 680 N N . TYR A 1 91 ? 2.734 -0.092 -15.829 1.00 97.69 91 TYR A N 1
ATOM 681 C CA . TYR A 1 91 ? 2.875 -0.599 -17.188 1.00 97.69 91 TYR A CA 1
ATOM 682 C C . TYR A 1 91 ? 2.609 -2.105 -17.232 1.00 97.69 91 TYR A C 1
ATOM 684 O O . TYR A 1 91 ? 2.893 -2.826 -16.272 1.00 97.69 91 TYR A O 1
ATOM 692 N N . GLY A 1 92 ? 2.046 -2.583 -18.337 1.00 97.50 92 GLY A N 1
ATOM 693 C CA . GLY A 1 92 ? 1.856 -4.010 -18.581 1.00 97.50 92 GLY A CA 1
ATOM 694 C C . GLY A 1 92 ? 3.125 -4.640 -19.127 1.00 97.50 92 GLY A C 1
ATOM 695 O O . GLY A 1 92 ? 3.710 -4.088 -20.048 1.00 97.50 92 GLY A O 1
ATOM 696 N N . ILE A 1 93 ? 3.536 -5.780 -18.572 1.00 97.75 93 ILE A N 1
ATOM 697 C CA . ILE A 1 93 ? 4.626 -6.593 -19.134 1.00 97.75 93 ILE A CA 1
ATOM 698 C C . ILE A 1 93 ? 4.014 -7.751 -19.926 1.00 97.75 93 ILE A C 1
ATOM 700 O O . ILE A 1 93 ? 4.303 -7.930 -21.102 1.00 97.75 93 ILE A O 1
ATOM 704 N N . ASP A 1 94 ? 3.123 -8.501 -19.278 1.00 96.44 94 ASP A N 1
ATOM 705 C CA . ASP A 1 94 ? 2.343 -9.591 -19.861 1.00 96.44 94 ASP A CA 1
ATOM 706 C C . ASP A 1 94 ? 1.025 -9.770 -19.069 1.00 96.44 94 ASP A C 1
ATOM 708 O O . ASP A 1 94 ? 0.653 -8.933 -18.238 1.00 96.44 94 ASP A O 1
ATOM 712 N N . ASP A 1 95 ? 0.299 -10.868 -19.296 1.00 96.06 95 ASP A N 1
ATOM 713 C CA . ASP A 1 95 ? -0.969 -11.155 -18.607 1.00 96.06 95 ASP A CA 1
ATOM 714 C C . ASP A 1 95 ? -0.834 -11.348 -17.086 1.00 96.06 95 ASP A C 1
ATOM 716 O O . ASP A 1 95 ? -1.813 -11.229 -16.341 1.00 96.06 95 ASP A O 1
ATOM 720 N N . ARG A 1 96 ? 0.370 -11.667 -16.608 1.00 97.62 96 ARG A N 1
ATOM 721 C CA . ARG A 1 96 ? 0.688 -12.059 -15.231 1.00 97.62 96 ARG A CA 1
ATOM 722 C C . ARG A 1 96 ? 1.607 -11.077 -14.516 1.00 97.62 96 ARG A C 1
ATOM 724 O O . ARG A 1 96 ? 1.680 -11.156 -13.290 1.00 97.62 96 ARG A O 1
ATOM 731 N N . HIS A 1 97 ? 2.269 -10.166 -15.219 1.00 98.50 97 HIS A N 1
ATOM 732 C CA . HIS A 1 97 ? 3.264 -9.257 -14.662 1.00 98.50 97 HIS A CA 1
ATOM 733 C C . HIS A 1 97 ? 2.996 -7.804 -15.049 1.00 98.50 97 HIS A C 1
ATOM 735 O O . HIS A 1 97 ? 2.549 -7.478 -16.149 1.00 98.50 97 HIS A O 1
ATOM 741 N N . ILE A 1 98 ? 3.306 -6.916 -14.113 1.00 98.12 98 ILE A N 1
ATOM 742 C CA . ILE A 1 98 ? 3.242 -5.468 -14.284 1.00 98.12 98 ILE A CA 1
ATOM 743 C C . ILE A 1 98 ? 4.553 -4.842 -13.824 1.00 98.12 98 ILE A C 1
ATOM 745 O O . ILE A 1 98 ? 5.214 -5.350 -12.916 1.00 98.12 98 ILE A O 1
ATOM 749 N N . LEU A 1 99 ? 4.898 -3.710 -14.424 1.00 98.12 99 LEU A N 1
ATOM 750 C CA . LEU A 1 99 ? 5.960 -2.838 -13.951 1.00 98.12 99 LEU A CA 1
ATOM 751 C C . LEU A 1 99 ? 5.323 -1.671 -13.198 1.00 98.12 99 LEU A C 1
ATOM 753 O O . LEU A 1 99 ? 4.494 -0.948 -13.750 1.00 98.12 99 LEU A O 1
ATOM 757 N N . ILE A 1 100 ? 5.705 -1.478 -11.940 1.00 97.81 100 ILE A N 1
ATOM 758 C CA . ILE A 1 100 ? 5.247 -0.350 -11.126 1.00 97.81 100 ILE A CA 1
ATOM 759 C C . ILE A 1 100 ? 6.401 0.635 -11.007 1.00 97.81 100 ILE A C 1
ATOM 761 O O . ILE A 1 100 ? 7.440 0.293 -10.447 1.00 97.81 100 ILE A O 1
ATOM 765 N N . VAL A 1 101 ? 6.204 1.860 -11.490 1.00 97.75 101 VAL A N 1
ATOM 766 C CA . VAL A 1 101 ? 7.192 2.938 -11.421 1.00 97.75 101 VAL A CA 1
ATOM 767 C C . VAL A 1 101 ? 6.719 4.001 -10.434 1.00 97.75 101 VAL A C 1
ATOM 769 O O . VAL A 1 101 ? 5.706 4.671 -10.648 1.00 97.75 101 VAL A O 1
ATOM 772 N N . ALA A 1 102 ? 7.447 4.171 -9.332 1.00 97.31 102 ALA A N 1
ATOM 773 C CA . ALA A 1 102 ? 7.227 5.260 -8.394 1.00 97.31 102 ALA A CA 1
ATOM 774 C C . ALA A 1 102 ? 7.811 6.557 -8.960 1.00 97.31 102 ALA A C 1
ATOM 776 O O . ALA A 1 102 ? 9.004 6.667 -9.227 1.00 97.31 102 ALA A O 1
ATOM 777 N N . THR A 1 103 ? 6.960 7.560 -9.135 1.00 96.00 103 THR A N 1
ATOM 778 C CA . THR A 1 103 ? 7.362 8.845 -9.718 1.00 96.00 103 THR A CA 1
ATOM 779 C C . THR A 1 103 ? 7.750 9.845 -8.638 1.00 96.00 103 THR A C 1
ATOM 781 O O . THR A 1 103 ? 7.488 9.639 -7.450 1.00 96.00 103 THR A O 1
ATOM 784 N N . ASP A 1 104 ? 8.309 10.978 -9.051 1.00 95.19 104 ASP A N 1
ATOM 785 C CA . ASP A 1 104 ? 8.614 12.099 -8.159 1.00 95.19 104 ASP A CA 1
ATOM 786 C C . ASP A 1 104 ? 7.412 13.028 -7.938 1.00 95.19 104 ASP A C 1
ATOM 788 O O . ASP A 1 104 ? 7.481 13.935 -7.110 1.00 95.19 104 ASP A O 1
ATOM 792 N N . ARG A 1 105 ? 6.263 12.740 -8.572 1.00 94.88 105 ARG A N 1
ATOM 793 C CA . ARG A 1 105 ? 5.006 13.464 -8.344 1.00 94.88 105 ARG A CA 1
ATOM 794 C C . ARG A 1 105 ? 4.589 13.384 -6.881 1.00 94.88 105 ARG A C 1
ATOM 796 O O . ARG A 1 105 ? 4.709 12.330 -6.249 1.00 94.88 105 ARG A O 1
ATOM 803 N N . LEU A 1 106 ? 4.081 14.493 -6.364 1.00 93.81 106 LEU A N 1
ATOM 804 C CA . LEU A 1 106 ? 3.541 14.633 -5.017 1.00 93.81 106 LEU A CA 1
ATOM 805 C C . LEU A 1 106 ? 2.071 15.039 -5.124 1.00 93.81 106 LEU A C 1
ATOM 807 O O . LEU A 1 106 ? 1.710 15.810 -6.006 1.00 93.81 106 LEU A O 1
ATOM 811 N N . SER A 1 107 ? 1.232 14.541 -4.221 1.00 92.81 107 SER A N 1
ATOM 812 C CA . SER A 1 107 ? -0.158 14.978 -4.115 1.00 92.81 107 SER A CA 1
ATOM 813 C C . SER A 1 107 ? -0.489 15.421 -2.700 1.00 92.81 107 SER A C 1
ATOM 815 O O . SER A 1 107 ? -0.062 14.774 -1.744 1.00 92.81 107 SER A O 1
ATOM 817 N N . ALA A 1 108 ? -1.296 16.469 -2.578 1.00 92.19 108 ALA A N 1
ATOM 818 C CA . ALA A 1 108 ? -1.866 16.943 -1.324 1.00 92.19 108 ALA A CA 1
ATOM 819 C C . ALA A 1 108 ? -3.319 17.363 -1.569 1.00 92.19 108 ALA A C 1
ATOM 821 O O . ALA A 1 108 ? -3.624 17.892 -2.635 1.00 92.19 108 ALA A O 1
ATOM 822 N N . PHE A 1 109 ? -4.206 17.107 -0.601 1.00 87.25 109 PHE A N 1
ATOM 823 C CA . PHE A 1 109 ? -5.646 17.392 -0.727 1.00 87.25 109 PHE A CA 1
ATOM 824 C C . PHE A 1 109 ? -6.244 16.854 -2.038 1.00 87.25 109 PHE A C 1
ATOM 826 O O . PHE A 1 109 ? -6.945 17.556 -2.754 1.00 87.25 109 PHE A O 1
ATOM 833 N N . ASP A 1 110 ? -5.877 15.618 -2.385 1.00 85.50 110 ASP A N 1
ATOM 834 C CA . ASP A 1 110 ? -6.283 14.915 -3.607 1.00 85.50 110 ASP A CA 1
ATOM 835 C C . ASP A 1 110 ? -5.863 15.528 -4.951 1.00 85.50 110 ASP A C 1
ATOM 837 O O . ASP A 1 110 ? -6.153 14.948 -5.997 1.00 85.50 110 ASP A O 1
ATOM 841 N N . VAL A 1 111 ? -5.058 16.592 -4.940 1.00 88.44 111 VAL A N 1
ATOM 842 C CA . VAL A 1 111 ? -4.511 17.234 -6.139 1.00 88.44 111 VAL A CA 1
ATOM 843 C C . VAL A 1 111 ? -3.036 16.873 -6.309 1.00 88.44 111 VAL A C 1
ATOM 845 O O . VAL A 1 111 ? -2.257 16.924 -5.355 1.00 88.44 111 VAL A O 1
ATOM 848 N N . VAL A 1 112 ? -2.636 16.501 -7.529 1.00 90.88 112 VAL A N 1
ATOM 849 C CA . VAL A 1 112 ? -1.217 16.344 -7.888 1.00 90.88 112 VAL A CA 1
ATOM 850 C C . VAL A 1 112 ? -0.607 17.731 -8.049 1.00 90.88 112 VAL A C 1
ATOM 852 O O . VAL A 1 112 ? -1.095 18.544 -8.829 1.00 90.88 112 VAL A O 1
ATOM 855 N N . LEU A 1 113 ? 0.452 18.003 -7.295 1.00 92.81 113 LEU A N 1
ATOM 856 C CA . LEU A 1 113 ? 1.135 19.287 -7.323 1.00 92.81 113 LEU A CA 1
ATOM 857 C C . LEU A 1 113 ? 1.961 19.425 -8.612 1.00 92.81 113 LEU A C 1
ATOM 859 O O . LEU A 1 113 ? 2.490 18.424 -9.103 1.00 92.81 113 LEU A O 1
ATOM 863 N N . PRO A 1 114 ? 2.117 20.651 -9.145 1.00 90.62 114 PRO A N 1
ATOM 864 C CA . PRO A 1 114 ? 2.872 20.881 -10.377 1.00 90.62 114 PRO A CA 1
ATOM 865 C C . PRO A 1 114 ? 4.365 20.558 -10.226 1.00 90.62 114 PRO A C 1
ATOM 867 O O . PRO A 1 114 ? 5.013 20.187 -11.199 1.00 90.62 114 PRO A O 1
ATOM 870 N N . THR A 1 115 ? 4.905 20.664 -9.008 1.00 92.19 115 THR A N 1
ATOM 871 C CA . THR A 1 115 ? 6.321 20.422 -8.717 1.00 92.19 115 THR A CA 1
ATOM 872 C C . THR A 1 115 ? 6.491 19.110 -7.955 1.00 92.19 115 THR A C 1
ATOM 874 O O . THR A 1 115 ? 5.944 18.932 -6.864 1.00 92.19 115 THR A O 1
ATOM 877 N N . GLY A 1 116 ? 7.260 18.185 -8.532 1.00 91.50 116 GLY A N 1
ATOM 878 C CA . GLY A 1 116 ? 7.661 16.944 -7.871 1.00 91.50 116 GLY A CA 1
ATOM 879 C C . GLY A 1 116 ? 8.776 17.140 -6.838 1.00 91.50 116 GLY A C 1
ATOM 880 O O . GLY A 1 116 ? 9.363 18.212 -6.723 1.00 91.50 116 GLY A O 1
ATOM 881 N N . ILE A 1 117 ? 9.089 16.075 -6.099 1.00 94.56 117 ILE A N 1
ATOM 882 C CA . ILE A 1 117 ? 10.255 16.007 -5.208 1.00 94.56 117 ILE A CA 1
ATOM 883 C C . ILE A 1 117 ? 11.274 15.051 -5.837 1.00 94.56 117 ILE A C 1
ATOM 885 O O . ILE A 1 117 ? 11.020 13.841 -5.824 1.00 94.56 117 ILE A O 1
ATOM 889 N N . PRO A 1 118 ? 12.405 15.552 -6.365 1.00 93.56 118 PRO A N 1
ATOM 890 C CA . PRO A 1 118 ? 13.415 14.710 -6.990 1.00 93.56 118 PRO A CA 1
ATOM 891 C C . PRO A 1 118 ? 13.905 13.581 -6.083 1.00 93.56 118 PRO A C 1
ATOM 893 O O . PRO A 1 118 ? 14.176 13.788 -4.899 1.00 93.56 118 PRO A O 1
ATOM 896 N N . GLY A 1 119 ? 14.001 12.371 -6.632 1.00 93.75 119 GLY A N 1
ATOM 897 C CA . GLY A 1 119 ? 14.477 11.187 -5.910 1.00 93.75 119 GLY A CA 1
ATOM 898 C C . GLY A 1 119 ? 13.465 10.581 -4.930 1.00 93.75 119 GLY A C 1
ATOM 899 O O . GLY A 1 119 ? 13.728 9.524 -4.349 1.00 93.75 119 GLY A O 1
ATOM 900 N N . LYS A 1 120 ? 12.278 11.181 -4.768 1.00 96.44 120 LYS A N 1
ATOM 901 C CA . LYS A 1 120 ? 11.214 10.641 -3.911 1.00 96.44 120 LYS A CA 1
ATOM 902 C C . LYS A 1 120 ? 10.768 9.257 -4.373 1.00 96.44 120 LYS A C 1
ATOM 904 O O . LYS A 1 120 ? 10.553 8.381 -3.540 1.00 96.44 120 LYS A O 1
ATOM 909 N N . GLY A 1 121 ? 10.602 9.050 -5.677 1.00 96.75 121 GLY A N 1
ATOM 910 C CA . GLY A 1 121 ? 10.184 7.770 -6.243 1.00 96.75 121 GLY A CA 1
ATOM 911 C C . GLY A 1 121 ? 11.147 6.641 -5.878 1.00 96.75 121 GLY A C 1
ATOM 912 O O . GLY A 1 121 ? 10.715 5.590 -5.401 1.00 96.75 121 GLY A O 1
ATOM 913 N N . ALA A 1 122 ? 12.451 6.892 -6.007 1.00 96.88 122 ALA A N 1
ATOM 914 C CA . ALA A 1 122 ? 13.488 5.931 -5.644 1.00 96.88 122 ALA A CA 1
ATOM 915 C C . ALA A 1 122 ? 13.503 5.651 -4.133 1.00 96.88 122 ALA A C 1
ATOM 917 O O . ALA A 1 122 ? 13.479 4.495 -3.713 1.00 96.88 122 ALA A O 1
ATOM 918 N N . MET A 1 123 ? 13.431 6.698 -3.303 1.00 97.75 123 MET A N 1
ATOM 919 C CA . MET A 1 123 ? 13.392 6.555 -1.844 1.00 97.75 123 MET A CA 1
ATOM 920 C C . MET A 1 123 ? 12.179 5.738 -1.369 1.00 97.75 123 MET A C 1
ATOM 922 O O . MET A 1 123 ? 12.319 4.806 -0.579 1.00 97.75 123 MET A O 1
ATOM 926 N N . LEU A 1 124 ? 10.978 6.040 -1.874 1.00 97.94 124 LEU A N 1
ATOM 927 C CA . LEU A 1 124 ? 9.760 5.311 -1.502 1.00 97.94 124 LEU A CA 1
ATOM 928 C C . LEU A 1 124 ? 9.767 3.862 -2.006 1.00 97.94 124 LEU A C 1
ATOM 930 O O . LEU A 1 124 ? 9.195 2.987 -1.353 1.00 97.94 124 LEU A O 1
ATOM 934 N N . THR A 1 125 ? 10.423 3.599 -3.139 1.00 98.38 125 THR A N 1
ATOM 935 C CA . THR A 1 125 ? 10.632 2.236 -3.647 1.00 98.38 125 THR A CA 1
ATOM 936 C C . THR A 1 125 ? 11.567 1.459 -2.726 1.00 98.38 125 THR A C 1
ATOM 938 O O . THR A 1 125 ? 11.217 0.362 -2.300 1.00 98.38 125 THR A O 1
ATOM 941 N N . ALA A 1 126 ? 12.693 2.053 -2.319 1.00 98.38 126 ALA A N 1
ATOM 942 C CA . ALA A 1 126 ? 13.626 1.437 -1.376 1.00 98.38 126 ALA A CA 1
ATOM 943 C C . ALA A 1 126 ? 12.966 1.117 -0.022 1.00 98.38 126 ALA A C 1
ATOM 945 O O . ALA A 1 126 ? 13.119 0.010 0.490 1.00 98.38 126 ALA A O 1
ATOM 946 N N . ILE A 1 127 ? 12.169 2.045 0.524 1.00 98.38 127 ILE A N 1
ATOM 947 C CA . ILE A 1 127 ? 11.404 1.821 1.763 1.00 98.38 127 ILE A CA 1
ATOM 948 C C . ILE A 1 127 ? 10.395 0.679 1.587 1.00 98.38 127 ILE A C 1
ATOM 950 O O . ILE A 1 127 ? 10.264 -0.167 2.470 1.00 98.38 127 ILE A O 1
ATOM 954 N N . SER A 1 128 ? 9.689 0.630 0.454 1.00 97.88 128 SER A N 1
ATOM 955 C CA . SER A 1 128 ? 8.723 -0.443 0.182 1.00 97.88 128 SER A CA 1
ATOM 956 C C . SER A 1 128 ? 9.419 -1.805 0.096 1.00 97.88 128 SER A C 1
ATOM 958 O O . SER A 1 128 ? 8.981 -2.749 0.746 1.00 97.88 128 SER A O 1
ATOM 960 N N . ASN A 1 129 ? 10.539 -1.895 -0.628 1.00 97.56 129 ASN A N 1
ATOM 961 C CA . ASN A 1 129 ? 11.325 -3.125 -0.761 1.00 97.56 129 ASN A CA 1
ATOM 962 C C . ASN A 1 129 ? 11.880 -3.598 0.589 1.00 97.56 129 ASN A C 1
ATOM 964 O O . ASN A 1 129 ? 11.825 -4.790 0.883 1.00 97.56 129 ASN A O 1
ATOM 968 N N . PHE A 1 130 ? 12.345 -2.673 1.437 1.00 98.00 130 PHE A N 1
ATOM 969 C CA . PHE A 1 130 ? 12.748 -2.991 2.807 1.00 98.00 130 PHE A CA 1
ATOM 970 C C . PHE A 1 130 ? 11.611 -3.660 3.592 1.00 98.00 130 PHE A C 1
ATOM 972 O O . PHE A 1 130 ? 11.825 -4.691 4.227 1.00 98.00 130 PHE A O 1
ATOM 979 N N . TRP A 1 131 ? 10.394 -3.107 3.537 1.00 98.06 131 TRP A N 1
ATOM 980 C CA . TRP A 1 131 ? 9.253 -3.672 4.259 1.00 98.06 131 TRP A CA 1
ATOM 981 C C . TRP A 1 131 ? 8.776 -5.000 3.679 1.00 98.06 131 TRP A C 1
ATOM 983 O O . TRP A 1 131 ? 8.452 -5.902 4.454 1.00 98.06 131 TRP A O 1
ATOM 993 N N . PHE A 1 132 ? 8.767 -5.150 2.353 1.00 97.56 132 PHE A N 1
ATOM 994 C CA . PHE A 1 132 ? 8.443 -6.423 1.708 1.00 97.56 132 PHE A CA 1
ATOM 995 C C . PHE A 1 132 ? 9.390 -7.537 2.154 1.00 97.56 132 PHE A C 1
ATOM 997 O O . PHE A 1 132 ? 8.920 -8.601 2.546 1.00 97.56 132 PHE A O 1
ATOM 1004 N N . GLU A 1 133 ? 10.696 -7.269 2.208 1.00 96.38 133 GLU A N 1
ATOM 1005 C CA . GLU A 1 133 ? 11.673 -8.240 2.705 1.00 96.38 133 GLU A CA 1
ATOM 1006 C C . GLU A 1 133 ? 11.490 -8.511 4.208 1.00 96.38 133 GLU A C 1
ATOM 1008 O O . GLU A 1 133 ? 11.393 -9.657 4.642 1.00 96.38 133 GLU A O 1
ATOM 1013 N N . ARG A 1 134 ? 11.348 -7.460 5.027 1.00 96.62 134 ARG A N 1
ATOM 1014 C CA . ARG A 1 134 ? 11.235 -7.567 6.495 1.00 96.62 134 ARG A CA 1
ATOM 1015 C C . ARG A 1 134 ? 9.994 -8.334 6.976 1.00 96.62 134 ARG A C 1
ATOM 1017 O O . ARG A 1 134 ? 9.966 -8.796 8.127 1.00 96.62 134 ARG A O 1
ATOM 1024 N N . THR A 1 135 ? 8.963 -8.409 6.137 1.00 97.00 135 THR A N 1
ATOM 1025 C CA . THR A 1 135 ? 7.661 -9.026 6.439 1.00 97.00 135 THR A CA 1
ATOM 1026 C C . THR A 1 135 ? 7.372 -10.277 5.614 1.00 97.00 135 THR A C 1
ATOM 1028 O O . THR A 1 135 ? 6.307 -10.877 5.767 1.00 97.00 135 THR A O 1
ATOM 1031 N N . ARG A 1 136 ? 8.329 -10.725 4.798 1.00 95.56 136 ARG A N 1
ATOM 1032 C CA . ARG A 1 136 ? 8.192 -11.854 3.873 1.00 95.56 136 ARG A CA 1
ATOM 1033 C C . ARG A 1 136 ? 7.725 -13.155 4.531 1.00 95.56 136 ARG A C 1
ATOM 1035 O O . ARG A 1 136 ? 6.965 -13.920 3.947 1.00 95.56 136 ARG A O 1
ATOM 1042 N N . GLN A 1 137 ? 8.132 -13.392 5.775 1.00 96.00 137 GLN A N 1
ATOM 1043 C CA . GLN A 1 137 ? 7.732 -14.548 6.585 1.00 96.00 137 GLN A CA 1
ATOM 1044 C C . GLN A 1 137 ? 6.270 -14.514 7.065 1.00 96.00 137 GLN A C 1
ATOM 1046 O O . GLN A 1 137 ? 5.770 -15.513 7.580 1.00 96.00 137 GLN A O 1
ATOM 1051 N N . ILE A 1 138 ? 5.596 -13.362 6.982 1.00 97.38 138 ILE A N 1
ATOM 1052 C CA . ILE A 1 138 ? 4.214 -13.186 7.449 1.00 97.38 138 ILE A CA 1
ATOM 1053 C C . ILE A 1 138 ? 3.235 -13.521 6.326 1.00 97.38 138 ILE A C 1
ATOM 1055 O O . ILE A 1 138 ? 2.278 -14.259 6.559 1.00 97.38 138 ILE A O 1
ATOM 1059 N N . VAL A 1 139 ? 3.471 -12.981 5.127 1.00 96.12 139 VAL A N 1
ATOM 1060 C CA . VAL A 1 139 ? 2.632 -13.187 3.942 1.00 96.12 139 VAL A CA 1
ATOM 1061 C C . VAL A 1 139 ? 3.468 -12.999 2.665 1.00 96.12 139 VAL A C 1
ATOM 1063 O O . VAL A 1 139 ? 4.260 -12.056 2.606 1.00 96.12 139 VAL A O 1
ATOM 1066 N N . PRO A 1 140 ? 3.299 -13.845 1.629 1.00 95.25 140 PRO A N 1
ATOM 1067 C CA . PRO A 1 140 ? 3.928 -13.617 0.332 1.00 95.25 140 PRO A CA 1
ATOM 1068 C C . PRO A 1 140 ? 3.458 -12.298 -0.281 1.00 95.25 140 PRO A C 1
ATOM 1070 O O . PRO A 1 140 ? 2.270 -11.973 -0.225 1.00 95.25 140 PRO A O 1
ATOM 1073 N N . ASN A 1 141 ? 4.365 -11.565 -0.920 1.00 96.44 141 ASN A N 1
ATOM 1074 C CA . ASN A 1 141 ? 4.021 -10.321 -1.604 1.00 96.44 141 ASN A CA 1
ATOM 1075 C C . ASN A 1 141 ? 4.140 -10.452 -3.133 1.00 96.44 141 ASN A C 1
ATOM 1077 O O . ASN A 1 141 ? 4.665 -11.421 -3.675 1.00 96.44 141 ASN A O 1
ATOM 1081 N N . HIS A 1 142 ? 3.616 -9.467 -3.858 1.00 96.75 142 HIS A N 1
ATOM 1082 C CA . HIS A 1 142 ? 3.598 -9.494 -5.321 1.00 96.75 142 HIS A CA 1
ATOM 1083 C C . HIS A 1 142 ? 4.980 -9.404 -5.998 1.00 96.75 142 HIS A C 1
ATOM 1085 O O . HIS A 1 142 ? 5.064 -9.784 -7.165 1.00 96.75 142 HIS A O 1
ATOM 1091 N N . LEU A 1 143 ? 6.040 -8.955 -5.308 1.00 96.19 143 LEU A N 1
ATOM 1092 C CA . LEU A 1 143 ? 7.417 -8.991 -5.825 1.00 96.19 143 LEU A CA 1
ATOM 1093 C C . LEU A 1 143 ? 7.945 -10.428 -5.753 1.00 96.19 143 LEU A C 1
ATOM 1095 O O . LEU A 1 143 ? 8.466 -10.929 -6.742 1.00 96.19 143 LEU A O 1
ATOM 1099 N N . ASP A 1 144 ? 7.723 -11.126 -4.632 1.00 93.06 144 ASP A N 1
ATOM 1100 C CA . ASP A 1 144 ? 8.137 -12.532 -4.456 1.00 93.06 144 ASP A CA 1
ATOM 1101 C C . ASP A 1 144 ? 7.499 -13.473 -5.479 1.00 93.06 144 ASP A C 1
ATOM 1103 O O . ASP A 1 144 ? 8.056 -14.510 -5.832 1.00 93.06 144 ASP A O 1
ATOM 1107 N N . LEU A 1 145 ? 6.282 -13.138 -5.906 1.00 95.56 145 LEU A N 1
ATOM 1108 C CA . LEU A 1 145 ? 5.517 -13.935 -6.854 1.00 95.56 145 LEU A CA 1
ATOM 1109 C C . LEU A 1 145 ? 5.831 -13.588 -8.316 1.00 95.56 145 LEU A C 1
ATOM 1111 O O . LEU A 1 145 ? 5.312 -14.263 -9.209 1.00 95.56 145 LEU A O 1
ATOM 1115 N N . ALA A 1 146 ? 6.600 -12.527 -8.573 1.00 96.19 146 ALA A N 1
ATOM 1116 C CA . ALA A 1 146 ? 7.020 -12.170 -9.917 1.00 96.19 146 ALA A CA 1
ATOM 1117 C C . ALA A 1 146 ? 8.100 -13.142 -10.406 1.00 96.19 146 ALA A C 1
ATOM 1119 O O . ALA A 1 146 ? 9.020 -13.493 -9.675 1.00 96.19 146 ALA A O 1
ATOM 1120 N N . THR A 1 147 ? 7.988 -13.570 -11.662 1.00 96.56 147 THR A N 1
ATOM 1121 C CA . THR A 1 147 ? 8.935 -14.523 -12.277 1.00 96.56 147 THR A CA 1
ATOM 1122 C C . THR A 1 147 ? 9.784 -13.898 -13.382 1.00 96.56 147 THR A C 1
ATOM 1124 O O . THR A 1 147 ? 10.599 -14.580 -13.994 1.00 96.56 147 THR A O 1
ATOM 1127 N N . VAL A 1 148 ? 9.596 -12.598 -13.618 1.00 96.56 148 VAL A N 1
ATOM 1128 C CA . VAL A 1 148 ? 10.268 -11.805 -14.649 1.00 96.56 148 VAL A CA 1
ATOM 1129 C C . VAL A 1 148 ? 11.160 -10.771 -13.965 1.00 96.56 148 VAL A C 1
ATOM 1131 O O . VAL A 1 148 ? 10.718 -10.097 -13.033 1.00 96.56 148 VAL A O 1
ATOM 1134 N N . THR A 1 149 ? 12.409 -10.640 -14.414 1.00 96.19 149 THR A N 1
ATOM 1135 C CA . THR A 1 149 ? 13.334 -9.614 -13.905 1.00 96.19 149 THR A CA 1
ATOM 1136 C C . THR A 1 149 ? 13.100 -8.263 -14.580 1.00 96.19 149 THR A C 1
ATOM 1138 O O . THR A 1 149 ? 12.462 -8.171 -15.630 1.00 96.19 149 THR A O 1
ATOM 1141 N N . LEU A 1 150 ? 13.647 -7.189 -14.003 1.00 95.81 150 LEU A N 1
ATOM 1142 C CA . LEU A 1 150 ? 13.572 -5.861 -14.617 1.00 95.81 150 LEU A CA 1
ATOM 1143 C C . LEU A 1 150 ? 14.273 -5.828 -15.985 1.00 95.81 150 LEU A C 1
ATOM 1145 O O . LEU A 1 150 ? 13.784 -5.185 -16.905 1.00 95.81 150 LEU A O 1
ATOM 1149 N N . GLU A 1 151 ? 15.384 -6.550 -16.140 1.00 96.31 151 GLU A N 1
ATOM 1150 C CA . GLU A 1 151 ? 16.139 -6.659 -17.392 1.00 96.31 151 GLU A CA 1
ATOM 1151 C C . GLU A 1 151 ? 15.355 -7.373 -18.489 1.00 96.31 151 GLU A C 1
ATOM 1153 O O . GLU A 1 151 ? 15.470 -7.007 -19.655 1.00 96.31 151 GLU A O 1
ATOM 1158 N N . GLN A 1 152 ? 14.551 -8.370 -18.118 1.00 96.50 152 GLN A N 1
ATOM 1159 C CA . GLN A 1 152 ? 13.663 -9.067 -19.045 1.00 96.50 152 GLN A CA 1
ATOM 1160 C C . GLN A 1 152 ? 12.456 -8.203 -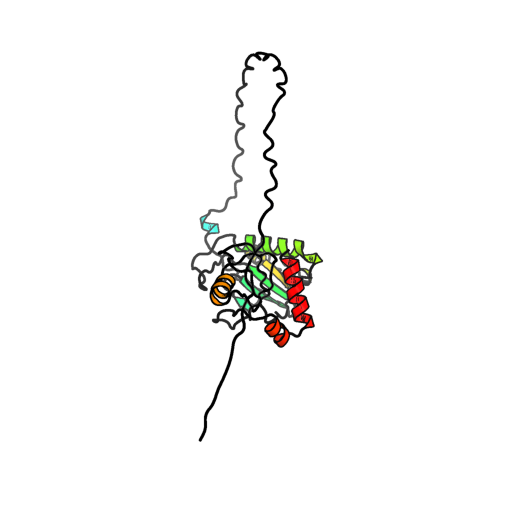19.425 1.00 96.50 152 GLN A C 1
ATOM 1162 O O . GLN A 1 152 ? 12.062 -8.187 -20.587 1.00 96.50 152 GLN A O 1
ATOM 1167 N N . ALA A 1 153 ? 11.885 -7.474 -18.461 1.00 96.19 153 ALA A N 1
ATOM 1168 C CA . ALA A 1 153 ? 10.754 -6.576 -18.692 1.00 96.19 153 ALA A CA 1
ATOM 1169 C C . ALA A 1 153 ? 11.135 -5.344 -19.530 1.00 96.19 153 ALA A C 1
ATOM 1171 O O . ALA A 1 153 ? 10.332 -4.866 -20.323 1.00 96.19 153 ALA A O 1
ATOM 1172 N N . LEU A 1 154 ? 12.354 -4.832 -19.345 1.00 96.19 154 LEU A N 1
ATOM 1173 C CA . LEU A 1 154 ? 12.913 -3.685 -20.054 1.00 96.19 154 LEU A CA 1
ATOM 1174 C C . LEU A 1 154 ? 14.284 -4.070 -20.626 1.00 96.19 154 LEU A C 1
ATOM 1176 O O . LEU A 1 154 ? 15.310 -3.836 -19.981 1.00 96.19 154 LEU A O 1
ATOM 1180 N N . PRO A 1 155 ? 14.343 -4.685 -21.819 1.00 95.38 155 PRO A N 1
ATOM 1181 C CA . PRO A 1 155 ? 15.608 -5.110 -22.409 1.00 95.38 155 PRO A CA 1
ATOM 1182 C C . PRO A 1 155 ? 16.497 -3.929 -22.822 1.00 95.38 155 PRO A C 1
ATOM 1184 O O . PRO A 1 155 ? 17.720 -4.055 -22.733 1.00 95.38 155 PRO A O 1
ATOM 1187 N N . ASP A 1 156 ? 15.907 -2.788 -23.205 1.00 95.44 156 ASP A N 1
ATOM 1188 C CA . ASP A 1 156 ? 16.631 -1.564 -23.566 1.00 95.44 156 ASP A CA 1
ATOM 1189 C C . ASP A 1 156 ? 17.286 -0.911 -22.325 1.00 95.44 156 ASP A C 1
ATOM 1191 O O . ASP A 1 156 ? 16.583 -0.435 -21.422 1.00 95.44 156 ASP A O 1
ATOM 1195 N N . PRO A 1 157 ? 18.632 -0.834 -22.259 1.00 94.88 157 PRO A N 1
ATOM 1196 C CA . PRO A 1 157 ? 19.332 -0.170 -21.165 1.00 94.88 157 PRO A CA 1
ATOM 1197 C C . PRO A 1 157 ? 18.967 1.311 -20.999 1.00 94.88 157 PRO A C 1
ATOM 1199 O O . PRO A 1 157 ? 18.994 1.809 -19.873 1.00 94.88 157 PRO A O 1
ATOM 1202 N N . ALA A 1 158 ? 18.623 2.018 -22.081 1.00 93.56 158 ALA A N 1
ATOM 1203 C CA . ALA A 1 158 ? 18.261 3.432 -22.022 1.00 93.56 158 ALA A CA 1
ATOM 1204 C C . ALA A 1 158 ? 16.925 3.640 -21.295 1.00 93.56 158 ALA A C 1
ATOM 1206 O O . ALA A 1 158 ? 16.797 4.559 -20.485 1.00 93.56 158 ALA A O 1
ATOM 1207 N N . GLU A 1 159 ? 15.948 2.763 -21.525 1.00 94.12 159 GLU A N 1
ATOM 1208 C CA . GLU A 1 159 ? 14.686 2.769 -20.784 1.00 94.12 159 GLU A CA 1
ATOM 1209 C C . GLU A 1 159 ? 14.867 2.328 -19.331 1.00 94.12 159 GLU A C 1
ATOM 1211 O O . GLU A 1 159 ? 14.318 2.968 -18.430 1.00 94.12 159 GLU A O 1
ATOM 1216 N N . ARG A 1 160 ? 15.695 1.305 -19.067 1.00 94.75 160 ARG A N 1
ATOM 1217 C CA . ARG A 1 160 ? 16.017 0.902 -17.685 1.00 94.75 160 ARG A CA 1
ATOM 1218 C C . ARG A 1 160 ? 16.645 2.031 -16.881 1.00 94.75 160 ARG A C 1
ATOM 1220 O O . ARG A 1 160 ? 16.233 2.257 -15.745 1.00 94.75 160 ARG A O 1
ATOM 1227 N N . ALA A 1 161 ? 17.581 2.773 -17.471 1.00 93.31 161 ALA A N 1
ATOM 1228 C CA . ALA A 1 161 ? 18.234 3.903 -16.811 1.00 93.31 161 ALA A CA 1
ATOM 1229 C C . ALA A 1 161 ? 17.232 4.988 -16.368 1.00 93.31 161 ALA A C 1
ATOM 1231 O O . ALA A 1 161 ? 17.430 5.640 -15.346 1.00 93.31 161 ALA A O 1
ATOM 1232 N N . ARG A 1 162 ? 16.105 5.158 -17.077 1.00 91.88 162 ARG A N 1
ATOM 1233 C CA . ARG A 1 162 ? 15.057 6.126 -16.696 1.00 91.88 162 ARG A CA 1
ATOM 1234 C C . ARG A 1 162 ? 14.284 5.718 -15.446 1.00 91.88 162 ARG A C 1
ATOM 1236 O O . ARG A 1 162 ? 13.647 6.570 -14.826 1.00 91.88 162 ARG A O 1
ATOM 1243 N N . VAL A 1 163 ? 14.272 4.439 -15.085 1.00 95.06 163 VAL A N 1
ATOM 1244 C CA . VAL A 1 163 ? 13.471 3.914 -13.966 1.00 95.06 163 VAL A CA 1
ATOM 1245 C C . VAL A 1 163 ? 14.315 3.262 -12.874 1.00 95.06 163 VAL A C 1
ATOM 1247 O O . VAL A 1 163 ? 13.774 2.669 -11.938 1.00 95.06 163 VAL A O 1
ATOM 1250 N N . GLU A 1 164 ? 15.632 3.426 -12.961 1.00 92.19 164 GLU A N 1
ATOM 1251 C CA . GLU A 1 164 ? 16.600 2.907 -12.006 1.00 92.19 164 GLU A CA 1
ATOM 1252 C C . GLU A 1 164 ? 16.252 3.315 -10.566 1.00 92.19 164 GLU A C 1
ATOM 1254 O O . GLU A 1 164 ? 15.907 4.462 -10.273 1.00 92.19 164 GLU A O 1
ATOM 1259 N N . GLY A 1 165 ? 16.267 2.332 -9.661 1.00 95.44 165 GLY A N 1
ATOM 1260 C CA . GLY A 1 165 ? 15.957 2.511 -8.240 1.00 95.44 165 GLY A CA 1
ATOM 1261 C C . GLY A 1 165 ? 14.494 2.834 -7.909 1.00 95.44 165 GLY A C 1
ATOM 1262 O O . GLY A 1 165 ? 14.135 2.823 -6.734 1.00 95.44 165 GLY A O 1
ATOM 1263 N N . ARG A 1 166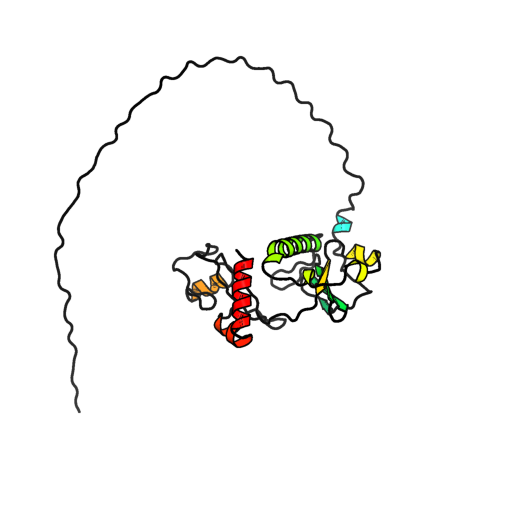 ? 13.637 3.101 -8.905 1.00 96.88 166 ARG A N 1
ATOM 1264 C CA . ARG A 1 166 ? 12.238 3.527 -8.712 1.00 96.88 166 ARG A CA 1
ATOM 1265 C C . ARG A 1 166 ? 11.195 2.634 -9.383 1.00 96.88 166 ARG A C 1
ATOM 1267 O O . ARG A 1 166 ? 10.014 2.980 -9.376 1.00 96.88 166 ARG A O 1
ATOM 1274 N N . ALA A 1 167 ? 11.612 1.509 -9.960 1.00 97.44 167 ALA A N 1
ATOM 1275 C CA . ALA A 1 167 ? 10.725 0.524 -10.563 1.00 97.44 167 ALA A CA 1
ATOM 1276 C C . ALA A 1 167 ? 10.853 -0.856 -9.922 1.00 97.44 167 ALA A C 1
ATOM 1278 O O . ALA A 1 167 ? 11.940 -1.279 -9.532 1.00 97.44 167 ALA A O 1
ATOM 1279 N N . VAL A 1 168 ? 9.726 -1.564 -9.861 1.00 97.69 168 VAL A N 1
ATOM 1280 C CA . VAL A 1 168 ? 9.651 -2.968 -9.448 1.00 97.69 168 VAL A CA 1
ATOM 1281 C C . VAL A 1 168 ? 8.788 -3.752 -10.429 1.00 97.69 168 VAL A C 1
ATOM 1283 O O . VAL A 1 168 ? 7.739 -3.269 -10.868 1.00 97.69 168 VAL A O 1
ATOM 1286 N N . VAL A 1 169 ? 9.220 -4.968 -10.758 1.00 98.25 169 VAL A N 1
ATOM 1287 C CA . VAL A 1 169 ? 8.373 -5.948 -11.440 1.00 98.25 169 VAL A CA 1
ATOM 1288 C C . VAL A 1 169 ? 7.552 -6.670 -10.381 1.00 98.25 169 VAL A C 1
ATOM 1290 O O . VAL A 1 169 ? 8.081 -7.105 -9.360 1.00 98.25 169 VAL A O 1
ATOM 1293 N N . ALA A 1 170 ? 6.250 -6.775 -10.612 1.00 98.19 170 ALA A N 1
ATOM 1294 C CA . ALA A 1 170 ? 5.328 -7.414 -9.691 1.00 98.19 170 ALA A CA 1
ATOM 1295 C C . ALA A 1 170 ? 4.383 -8.357 -10.428 1.00 98.19 170 ALA A C 1
ATOM 1297 O O . ALA A 1 170 ? 3.993 -8.116 -11.573 1.00 98.19 170 ALA A O 1
ATOM 1298 N N . ARG A 1 171 ? 3.941 -9.411 -9.741 1.00 98.31 171 ARG A N 1
ATOM 1299 C CA . ARG A 1 171 ? 2.829 -10.232 -10.206 1.00 98.31 171 ARG A CA 1
ATOM 1300 C C . ARG A 1 171 ? 1.539 -9.415 -10.192 1.00 98.31 171 ARG A C 1
ATOM 1302 O O . ARG A 1 171 ? 1.190 -8.786 -9.192 1.00 98.31 171 ARG A O 1
ATOM 1309 N N . LYS A 1 172 ? 0.796 -9.472 -11.291 1.00 97.19 172 LYS A N 1
ATOM 1310 C CA . LYS A 1 172 ? -0.558 -8.938 -11.404 1.00 97.19 172 LYS A CA 1
ATOM 1311 C C . LYS A 1 172 ? -1.493 -9.772 -10.527 1.00 97.19 172 LYS A C 1
ATOM 1313 O O . LYS A 1 172 ? -1.612 -10.983 -10.704 1.00 97.19 172 LYS A O 1
ATOM 1318 N N . LEU A 1 173 ? -2.148 -9.118 -9.571 1.00 96.19 173 LEU A N 1
ATOM 1319 C CA . LEU A 1 173 ? -3.082 -9.734 -8.627 1.00 96.19 173 LEU A CA 1
ATOM 1320 C C . LEU A 1 173 ? -4.455 -9.066 -8.727 1.00 96.19 173 LEU A C 1
ATOM 1322 O O . LEU A 1 173 ? -4.574 -7.910 -9.132 1.00 96.19 173 LEU A O 1
ATOM 1326 N N . ARG A 1 174 ? -5.495 -9.785 -8.301 1.00 94.06 174 ARG A N 1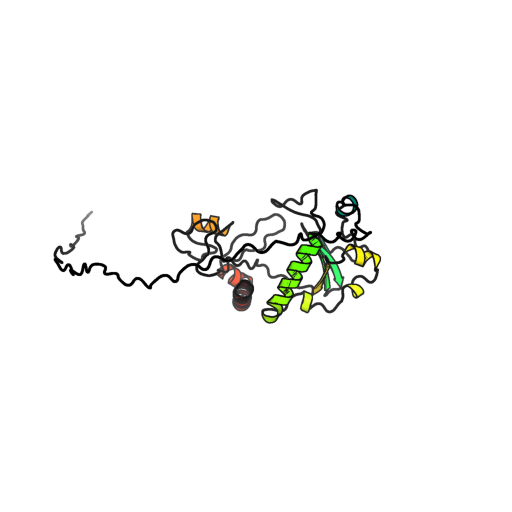
ATOM 1327 C CA . ARG A 1 174 ? -6.817 -9.199 -8.073 1.00 94.06 174 ARG A CA 1
ATOM 1328 C C . ARG A 1 174 ? -6.839 -8.576 -6.679 1.00 94.06 174 ARG A C 1
ATOM 1330 O O . ARG A 1 174 ? -6.781 -9.305 -5.691 1.00 94.06 174 ARG A O 1
ATOM 1337 N N . GLY A 1 175 ? -6.913 -7.249 -6.610 1.00 92.62 175 GLY A N 1
ATOM 1338 C CA . GLY A 1 175 ? -7.053 -6.532 -5.342 1.00 92.62 175 GLY A CA 1
ATOM 1339 C C . GLY A 1 175 ? -8.355 -6.899 -4.629 1.00 92.62 175 GLY A C 1
ATOM 1340 O O . GLY A 1 175 ? -9.384 -7.101 -5.276 1.00 92.62 175 GLY A O 1
ATOM 1341 N N . LEU A 1 176 ? -8.307 -6.992 -3.300 1.00 93.56 176 LEU A N 1
ATOM 1342 C CA . LEU A 1 176 ? -9.512 -7.118 -2.484 1.00 93.56 176 LEU A CA 1
ATOM 1343 C C . LEU A 1 176 ? -10.211 -5.753 -2.394 1.00 93.56 176 LEU A C 1
ATOM 1345 O O . LEU A 1 176 ? -9.523 -4.732 -2.358 1.00 93.56 176 LEU A O 1
ATOM 1349 N N . PRO A 1 177 ? -11.552 -5.704 -2.335 1.00 91.81 177 PRO A N 1
ATOM 1350 C CA . PRO A 1 177 ? -12.303 -4.450 -2.273 1.00 91.81 177 PRO A CA 1
ATOM 1351 C C . PRO A 1 177 ? -12.331 -3.848 -0.852 1.00 91.81 177 PRO A C 1
ATOM 1353 O O . PRO A 1 177 ? -13.358 -3.348 -0.406 1.00 91.81 177 PRO A O 1
ATOM 1356 N N . VAL A 1 178 ? -11.211 -3.933 -0.126 1.00 92.56 178 VAL A N 1
ATOM 1357 C CA . VAL A 1 178 ? -11.073 -3.540 1.283 1.00 92.56 178 VAL A CA 1
ATOM 1358 C C . VAL A 1 178 ? -9.730 -2.851 1.477 1.00 92.56 178 VAL A C 1
ATOM 1360 O O . VAL A 1 178 ? -8.690 -3.408 1.121 1.00 92.56 178 VAL A O 1
ATOM 1363 N N . GLU A 1 179 ? -9.742 -1.680 2.100 1.00 94.56 179 GLU A N 1
ATOM 1364 C CA . GLU A 1 179 ? -8.534 -1.027 2.596 1.00 94.56 179 GLU A CA 1
ATOM 1365 C C . GLU A 1 179 ? -8.257 -1.518 4.024 1.00 94.56 179 GLU A C 1
ATOM 1367 O O . GLU A 1 179 ? -9.013 -1.277 4.970 1.00 94.56 179 GLU A O 1
ATOM 1372 N N . ALA A 1 180 ? -7.171 -2.274 4.175 1.00 96.38 180 ALA A N 1
ATOM 1373 C CA . ALA A 1 180 ? -6.854 -3.017 5.389 1.00 96.38 180 ALA A CA 1
ATOM 1374 C C . ALA A 1 180 ? -6.073 -2.156 6.403 1.00 96.38 180 ALA A C 1
ATOM 1376 O O . ALA A 1 180 ? -4.883 -2.370 6.641 1.00 96.38 180 ALA A O 1
ATOM 1377 N N . ILE A 1 181 ? -6.742 -1.157 6.982 1.00 97.12 181 ILE A N 1
ATOM 1378 C CA . ILE A 1 181 ? -6.125 -0.156 7.864 1.00 97.12 181 ILE A CA 1
ATOM 1379 C C . ILE A 1 181 ? -5.982 -0.695 9.294 1.00 97.12 181 ILE A C 1
ATOM 1381 O O . ILE A 1 181 ? -6.928 -1.228 9.876 1.00 97.12 181 ILE A O 1
ATOM 1385 N N . VAL A 1 182 ? -4.806 -0.480 9.891 1.00 98.31 182 VAL A N 1
ATOM 1386 C CA . VAL A 1 182 ? -4.537 -0.737 11.314 1.00 98.31 182 VAL A CA 1
ATOM 1387 C C . VAL A 1 182 ? -4.127 0.555 12.006 1.00 98.31 182 VAL A C 1
ATOM 1389 O O . VAL A 1 182 ? -3.326 1.329 11.480 1.00 98.31 182 VAL A O 1
ATOM 1392 N N . ARG A 1 183 ? -4.666 0.788 13.204 1.00 98.19 183 ARG A N 1
ATOM 1393 C CA . ARG A 1 183 ? -4.382 1.979 14.013 1.00 98.19 183 ARG A CA 1
ATOM 1394 C C . ARG A 1 183 ? -3.801 1.568 15.353 1.00 98.19 183 ARG A C 1
ATOM 1396 O O . ARG A 1 183 ? -4.470 0.882 16.112 1.00 98.19 183 ARG A O 1
ATOM 1403 N N . GLY A 1 184 ? -2.594 2.035 15.667 1.00 98.25 184 GLY A N 1
ATOM 1404 C CA . GLY A 1 184 ? -2.058 2.023 17.037 1.00 98.25 184 GLY A CA 1
ATOM 1405 C C . GLY A 1 184 ? -2.156 3.376 17.749 1.00 98.25 184 GLY A C 1
ATOM 1406 O O . GLY A 1 184 ? -1.887 3.456 18.943 1.00 98.25 184 GLY A O 1
ATOM 1407 N N . TYR A 1 185 ? -2.550 4.432 17.032 1.00 98.44 185 TYR A N 1
ATOM 1408 C CA . TYR A 1 185 ? -2.743 5.784 17.558 1.00 98.44 185 TYR A CA 1
ATOM 1409 C C . TYR A 1 185 ? -4.044 6.375 17.010 1.00 98.44 185 TYR A C 1
ATOM 1411 O O . TYR A 1 185 ? -4.418 6.116 15.861 1.00 98.44 185 TYR A O 1
ATOM 1419 N N . LEU A 1 186 ? -4.727 7.181 17.822 1.00 97.75 186 LEU A N 1
ATOM 1420 C CA . LEU A 1 186 ? -6.028 7.752 17.484 1.00 97.75 186 LEU A CA 1
ATOM 1421 C C . LEU A 1 186 ? -5.886 9.115 16.788 1.00 97.75 186 LEU A C 1
ATOM 1423 O O . LEU A 1 186 ? -5.776 10.161 17.428 1.00 97.75 186 LEU A O 1
ATOM 1427 N N . ILE A 1 187 ? -5.881 9.097 15.454 1.00 97.00 187 ILE A N 1
ATOM 1428 C CA . ILE A 1 187 ? -5.727 10.276 14.583 1.00 97.00 187 ILE A CA 1
ATOM 1429 C C . ILE A 1 187 ? -6.606 10.180 13.328 1.00 97.00 187 ILE A C 1
ATOM 1431 O O . ILE A 1 187 ? -7.150 9.119 13.008 1.00 97.00 187 ILE A O 1
ATOM 1435 N N . GLY A 1 188 ? -6.714 11.288 12.587 1.00 94.44 188 GLY A N 1
ATOM 1436 C CA . GLY A 1 188 ? -7.405 11.340 11.294 1.00 94.44 188 GLY A CA 1
ATOM 1437 C C . GLY A 1 188 ? -8.897 11.015 11.405 1.00 94.44 188 GLY A C 1
ATOM 1438 O O . GLY A 1 188 ? -9.550 11.434 12.361 1.00 94.44 188 GLY A O 1
ATOM 1439 N N . SER A 1 189 ? -9.432 10.249 10.446 1.00 93.12 189 SER A N 1
ATOM 1440 C CA . SER A 1 189 ? -10.845 9.835 10.450 1.00 93.12 189 SER A CA 1
ATOM 1441 C C . SER A 1 189 ? -11.242 9.077 11.721 1.00 93.12 189 SER A C 1
ATOM 1443 O O . SER A 1 189 ? -12.307 9.334 12.264 1.00 93.12 189 SER A O 1
ATOM 1445 N N . GLY A 1 190 ? -10.353 8.250 12.283 1.00 94.94 190 GLY A N 1
ATOM 1446 C CA . GLY A 1 190 ? -10.625 7.553 13.545 1.00 94.94 190 GLY A CA 1
ATOM 1447 C C . GLY A 1 190 ? -10.822 8.500 14.736 1.00 94.94 190 GLY A C 1
ATOM 1448 O O . GLY A 1 190 ? -11.674 8.255 15.582 1.00 94.94 190 GLY A O 1
ATOM 1449 N N . TRP A 1 191 ? -10.094 9.622 14.795 1.00 97.00 191 TRP A N 1
ATOM 1450 C CA . TRP A 1 191 ? -10.328 10.640 15.829 1.00 97.00 191 TRP A CA 1
ATOM 1451 C C . TRP A 1 191 ? -11.683 11.333 15.655 1.00 97.00 191 TRP A C 1
ATOM 1453 O O . TRP A 1 191 ? -12.367 11.603 16.642 1.00 97.00 191 TRP A O 1
ATOM 1463 N N . LYS A 1 192 ? -12.079 11.610 14.405 1.00 95.00 192 LYS A N 1
ATOM 1464 C CA . LYS A 1 192 ? -13.386 12.204 14.096 1.00 95.00 192 LYS A CA 1
ATOM 1465 C C . LYS A 1 192 ? -14.520 11.290 14.571 1.00 95.00 192 LYS A C 1
ATOM 1467 O O . LYS A 1 192 ? -15.387 11.765 15.296 1.00 95.00 192 LYS A O 1
ATOM 1472 N N . ASP A 1 193 ? -14.455 10.000 14.248 1.00 94.88 193 ASP A N 1
ATOM 1473 C CA . ASP A 1 193 ? -15.469 9.016 14.644 1.00 94.88 193 ASP A CA 1
ATOM 1474 C C . ASP A 1 193 ? -15.546 8.867 16.169 1.00 94.88 193 ASP A C 1
ATOM 1476 O O . ASP A 1 193 ? -16.629 8.964 16.749 1.00 94.88 193 ASP A O 1
ATOM 1480 N N . TYR A 1 194 ? -14.393 8.745 16.839 1.00 97.00 194 TYR A N 1
ATOM 1481 C CA . TYR A 1 194 ? -14.332 8.630 18.296 1.00 97.00 194 TYR A CA 1
ATOM 1482 C C . TYR A 1 194 ? -14.945 9.841 19.007 1.00 97.00 194 TYR A C 1
ATOM 1484 O O . TYR A 1 194 ? -15.668 9.681 19.987 1.00 97.00 194 TYR A O 1
ATOM 1492 N N . ARG A 1 195 ? -14.713 11.062 18.510 1.00 97.56 195 ARG A N 1
ATOM 1493 C CA . ARG A 1 195 ? -15.339 12.264 19.084 1.00 97.56 195 ARG A CA 1
ATOM 1494 C C . ARG A 1 195 ? -16.859 12.271 18.954 1.00 97.56 195 ARG A C 1
ATOM 1496 O O . ARG A 1 195 ? -17.517 12.914 19.767 1.00 97.56 195 ARG A O 1
ATOM 1503 N N . THR A 1 196 ? -17.397 11.618 17.928 1.00 96.12 196 THR A N 1
ATOM 1504 C CA . THR A 1 196 ? -18.836 11.564 17.671 1.00 96.12 196 THR A CA 1
ATOM 1505 C C . THR A 1 196 ? -19.517 10.450 18.461 1.00 96.12 196 THR A C 1
ATOM 1507 O O . THR A 1 196 ? -20.587 10.684 19.013 1.00 96.12 196 THR A O 1
ATOM 1510 N N . SER A 1 197 ? -18.927 9.254 18.526 1.00 96.44 197 SER A N 1
ATOM 1511 C CA . SER A 1 197 ? -19.598 8.056 19.059 1.00 96.44 197 SER A CA 1
ATOM 1512 C C . SER A 1 197 ? -18.849 7.337 20.184 1.00 96.44 197 SER A C 1
ATOM 1514 O O . SER A 1 197 ? -19.381 6.392 20.761 1.00 96.44 197 SER A O 1
ATOM 1516 N N . GLY A 1 198 ? -17.610 7.729 20.490 1.00 96.81 198 GLY A N 1
ATOM 1517 C CA . GLY A 1 198 ? -16.713 6.960 21.358 1.00 96.81 198 GLY A CA 1
ATOM 1518 C C . GLY A 1 198 ? -16.170 5.679 20.708 1.00 96.81 198 GLY A C 1
ATOM 1519 O O . GLY A 1 198 ? -15.498 4.895 21.377 1.00 96.81 198 GLY A O 1
ATOM 1520 N N . ALA A 1 199 ? -16.431 5.459 19.416 1.00 96.94 199 ALA A N 1
ATOM 1521 C CA . ALA A 1 199 ? -16.061 4.251 18.689 1.00 96.94 199 ALA A CA 1
ATOM 1522 C C . ALA A 1 199 ? -15.414 4.557 17.329 1.00 96.94 199 ALA A C 1
ATOM 1524 O O . ALA A 1 199 ? -15.586 5.638 16.768 1.00 96.94 199 ALA A O 1
ATOM 1525 N N . VAL A 1 200 ? -14.688 3.582 16.777 1.00 96.50 200 VAL A N 1
ATOM 1526 C CA . VAL A 1 200 ? -14.127 3.625 15.414 1.00 96.50 200 VAL A CA 1
ATOM 1527 C C . VAL A 1 200 ? -14.472 2.322 14.706 1.00 96.50 200 VAL A C 1
ATOM 1529 O O . VAL A 1 200 ? -14.191 1.254 15.242 1.00 96.50 200 VAL A O 1
ATOM 1532 N N . CYS A 1 201 ? -15.088 2.385 13.520 1.00 94.94 201 CYS A N 1
ATOM 1533 C CA . CYS A 1 201 ? -15.548 1.190 12.787 1.00 94.94 201 CYS A CA 1
ATOM 1534 C C . CYS A 1 201 ? -16.421 0.236 13.641 1.00 94.94 201 CYS A C 1
ATOM 1536 O O . CYS A 1 201 ? -16.339 -0.981 13.495 1.00 94.94 201 CYS A O 1
ATOM 1538 N N . GLY A 1 202 ? -17.222 0.776 14.570 1.00 93.19 202 GLY A N 1
ATOM 1539 C CA . GLY A 1 202 ? -18.047 -0.005 15.507 1.00 93.19 202 GLY A CA 1
ATOM 1540 C C . GLY A 1 202 ? -17.315 -0.526 16.754 1.00 93.19 202 GLY A C 1
ATOM 1541 O O . GLY A 1 202 ? -17.953 -1.070 17.650 1.00 93.19 202 GLY A O 1
ATOM 1542 N N . ILE A 1 203 ? -15.999 -0.323 16.862 1.00 96.44 203 ILE A N 1
ATOM 1543 C CA . ILE A 1 203 ? -15.191 -0.739 18.015 1.00 96.44 203 ILE A CA 1
ATOM 1544 C C . ILE A 1 203 ? -15.218 0.374 19.065 1.00 96.44 203 ILE A C 1
ATOM 1546 O O . ILE A 1 203 ? -14.652 1.446 18.841 1.00 96.44 203 ILE A O 1
ATOM 1550 N N . ALA A 1 204 ? -15.860 0.127 20.209 1.00 97.44 204 ALA A N 1
ATOM 1551 C CA . ALA A 1 204 ? -15.862 1.058 21.336 1.00 97.44 204 ALA A CA 1
ATOM 1552 C C . ALA A 1 204 ? -14.447 1.221 21.912 1.00 97.44 204 ALA A C 1
ATOM 1554 O O . ALA A 1 204 ? -13.750 0.235 22.161 1.00 97.44 204 ALA A O 1
ATOM 1555 N N . LEU A 1 205 ? -14.029 2.466 22.134 1.00 97.81 205 LEU A N 1
ATOM 1556 C CA . LEU A 1 205 ? -12.725 2.794 22.706 1.00 97.81 205 LEU A CA 1
ATOM 1557 C C . LEU A 1 205 ? -12.870 3.326 24.140 1.00 97.81 205 LEU A C 1
ATOM 1559 O O . LEU A 1 205 ? -13.929 3.848 24.497 1.00 97.81 205 LEU A O 1
ATOM 1563 N N . PRO A 1 206 ? -11.813 3.237 24.972 1.00 97.50 206 PRO A N 1
ATOM 1564 C CA . PRO A 1 206 ? -11.817 3.827 26.307 1.00 97.50 206 PRO A CA 1
ATOM 1565 C C . PRO A 1 206 ? -12.198 5.308 26.285 1.00 97.50 206 PRO A C 1
ATOM 1567 O O . PRO A 1 206 ? -11.839 6.035 25.359 1.00 97.50 206 PRO A O 1
ATOM 1570 N N . ALA A 1 207 ? -12.899 5.772 27.316 1.00 97.00 207 ALA A N 1
ATOM 1571 C CA . ALA A 1 207 ? -13.226 7.184 27.468 1.00 97.00 207 ALA A CA 1
ATOM 1572 C C . ALA A 1 207 ? -11.971 8.028 27.756 1.00 97.00 207 ALA A C 1
ATOM 1574 O O . ALA A 1 207 ? -11.002 7.547 28.342 1.00 97.00 207 ALA A O 1
ATOM 1575 N N . GLY A 1 208 ? -12.014 9.309 27.383 1.00 96.94 208 GLY A N 1
ATOM 1576 C CA . GLY A 1 208 ? -10.979 10.284 27.739 1.00 96.94 208 GLY A CA 1
ATOM 1577 C C . GLY A 1 208 ? -9.705 10.246 26.889 1.00 96.94 208 GLY A C 1
ATOM 1578 O O . GLY A 1 208 ? -8.749 10.937 27.236 1.00 96.94 208 GLY A O 1
ATOM 1579 N N . LEU A 1 209 ? -9.679 9.497 25.780 1.00 97.94 209 LEU A N 1
ATOM 1580 C CA . LEU A 1 209 ? -8.542 9.509 24.856 1.00 97.94 209 LEU A CA 1
ATOM 1581 C C . LEU A 1 209 ? -8.373 10.890 24.216 1.00 97.94 209 LEU A C 1
ATOM 1583 O O . LEU A 1 209 ? -9.348 11.562 23.866 1.00 97.94 209 LEU A O 1
ATOM 1587 N N . ARG A 1 210 ? -7.119 11.299 24.015 1.00 97.88 210 ARG A N 1
ATOM 1588 C CA . ARG A 1 210 ? -6.769 12.557 23.347 1.00 97.88 210 ARG A CA 1
ATOM 1589 C C . ARG A 1 210 ? -6.361 12.330 21.892 1.00 97.88 210 ARG A C 1
ATOM 1591 O O . ARG A 1 210 ? -6.036 11.220 21.470 1.00 97.88 210 ARG A O 1
ATOM 1598 N N . LEU A 1 211 ? -6.340 13.415 21.119 1.00 98.00 211 LEU A N 1
ATOM 1599 C CA . LEU A 1 211 ? -5.821 13.398 19.753 1.00 98.00 211 LEU A CA 1
ATOM 1600 C C . LEU A 1 211 ? -4.366 12.904 19.744 1.00 98.00 211 LEU A C 1
ATOM 1602 O O . LEU A 1 211 ? -3.541 13.396 20.511 1.00 98.00 211 LEU A O 1
ATOM 1606 N N . ALA A 1 212 ? -4.063 11.971 18.839 1.00 97.75 212 ALA A N 1
ATOM 1607 C CA . ALA A 1 212 ? -2.760 11.321 18.700 1.00 97.75 212 ALA A CA 1
ATOM 1608 C C . ALA A 1 212 ? -2.314 10.489 19.908 1.00 97.75 212 ALA A C 1
ATOM 1610 O O . ALA A 1 212 ? -1.143 10.122 20.008 1.00 97.75 212 ALA A O 1
ATOM 1611 N N . GLU A 1 213 ? -3.241 10.132 20.795 1.00 98.25 213 GLU A N 1
ATOM 1612 C CA . GLU A 1 213 ? -2.954 9.212 21.885 1.00 98.25 213 GLU A CA 1
ATOM 1613 C C . GLU A 1 213 ? -2.773 7.778 21.371 1.00 98.25 213 GLU A C 1
ATOM 1615 O O . GLU A 1 213 ? -3.423 7.348 20.410 1.00 98.25 213 GLU A O 1
ATOM 1620 N N . ARG A 1 214 ? -1.855 7.042 22.006 1.00 98.25 214 ARG A N 1
ATOM 1621 C CA . ARG A 1 214 ? -1.621 5.627 21.719 1.00 98.25 214 ARG A CA 1
ATOM 1622 C C . ARG A 1 214 ? -2.812 4.812 22.216 1.00 98.25 214 ARG A C 1
ATOM 1624 O O . ARG A 1 214 ? -3.229 4.968 23.359 1.00 98.25 214 ARG A O 1
ATOM 1631 N N . LEU A 1 215 ? -3.324 3.923 21.373 1.00 98.12 215 LEU A N 1
ATOM 1632 C CA . LEU A 1 215 ? -4.374 2.987 21.762 1.00 98.12 215 LEU A CA 1
ATOM 1633 C C . LEU A 1 215 ? -3.804 1.876 22.662 1.00 98.12 215 LEU A C 1
ATOM 1635 O O . LEU A 1 215 ? -2.631 1.521 22.500 1.00 98.12 215 LEU A O 1
ATOM 1639 N N . PRO A 1 216 ? -4.614 1.293 23.570 1.00 95.94 216 PRO A N 1
ATOM 1640 C CA . PRO A 1 216 ? -4.177 0.172 24.405 1.00 95.94 216 PRO A CA 1
ATOM 1641 C C . PRO A 1 216 ? -3.637 -0.997 23.575 1.00 95.94 216 PRO A C 1
ATOM 1643 O O . PRO A 1 216 ? -2.596 -1.562 23.899 1.00 95.94 216 PRO A O 1
ATOM 1646 N N . GLU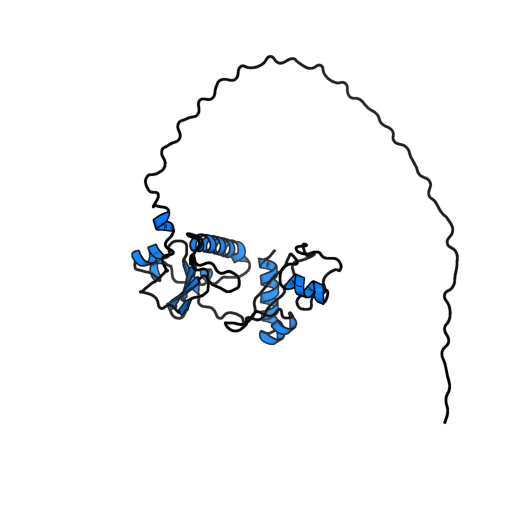 A 1 217 ? -4.301 -1.290 22.455 1.00 97.06 217 GLU A N 1
ATOM 1647 C CA . GLU A 1 217 ? -3.859 -2.254 21.454 1.00 97.06 217 GLU A CA 1
ATOM 1648 C C . GLU A 1 217 ? -4.133 -1.729 20.037 1.00 97.06 217 GLU A C 1
ATOM 1650 O O . GLU A 1 217 ? -5.066 -0.942 19.846 1.00 97.06 217 GLU A O 1
ATOM 1655 N N . PRO A 1 218 ? -3.351 -2.155 19.025 1.00 98.31 218 PRO A N 1
ATOM 1656 C CA . PRO A 1 218 ? -3.666 -1.854 17.638 1.00 98.31 218 PRO A CA 1
ATOM 1657 C C . PRO A 1 218 ? -4.993 -2.485 17.215 1.00 98.31 218 PRO A C 1
ATOM 1659 O O . PRO A 1 218 ? -5.226 -3.667 17.465 1.00 98.31 218 PRO A O 1
ATOM 1662 N N . ILE A 1 219 ? -5.825 -1.713 16.522 1.00 97.94 219 ILE A N 1
ATOM 1663 C CA . ILE A 1 219 ? -7.144 -2.146 16.045 1.00 97.94 219 ILE A CA 1
ATOM 1664 C C . ILE A 1 219 ? -7.207 -2.145 14.518 1.00 97.94 219 ILE A C 1
ATOM 1666 O O . ILE A 1 219 ? -6.590 -1.304 13.862 1.00 97.94 219 ILE A O 1
ATOM 1670 N N . PHE A 1 220 ? -7.968 -3.081 13.956 1.00 98.25 220 PHE A N 1
ATOM 1671 C CA . PHE A 1 220 ? -8.275 -3.138 12.528 1.00 98.25 220 PHE A CA 1
ATOM 1672 C C . PHE A 1 220 ? -9.519 -2.295 12.238 1.00 98.25 220 PHE A C 1
ATOM 1674 O O . PHE A 1 220 ? -10.577 -2.543 12.812 1.00 98.25 220 PHE A O 1
ATOM 1681 N N . THR A 1 221 ? -9.392 -1.295 11.371 1.00 97.06 221 THR A N 1
ATOM 1682 C CA . THR A 1 221 ? -10.447 -0.306 11.090 1.00 97.06 221 THR A CA 1
ATOM 1683 C C . THR A 1 221 ? -10.624 -0.170 9.582 1.00 97.06 221 THR A C 1
ATOM 1685 O O . THR A 1 221 ? -10.085 0.775 9.001 1.00 97.06 221 THR A O 1
ATOM 1688 N N . PRO A 1 222 ? -11.270 -1.142 8.926 1.00 95.94 222 PRO A N 1
ATOM 1689 C CA . PRO A 1 222 ? -11.304 -1.201 7.475 1.00 95.94 222 PRO A CA 1
ATOM 1690 C C . PRO A 1 222 ? -12.085 -0.029 6.879 1.00 95.94 222 PRO A C 1
ATOM 1692 O O . PRO A 1 222 ? -12.995 0.516 7.507 1.00 95.94 222 PRO A O 1
ATOM 1695 N N . SER A 1 223 ? -11.763 0.311 5.635 1.00 92.50 223 SER A N 1
ATOM 1696 C CA . SER A 1 223 ? -12.622 1.141 4.792 1.00 92.50 223 SER A CA 1
ATOM 1697 C C . SER A 1 223 ? -12.928 0.440 3.473 1.00 92.50 223 SER A C 1
ATOM 1699 O O . SER A 1 223 ? -12.181 -0.438 3.025 1.00 92.50 223 SER A O 1
ATOM 1701 N N . THR A 1 224 ? -14.051 0.792 2.855 1.00 84.38 224 THR A N 1
ATOM 1702 C CA . THR A 1 224 ? -14.340 0.357 1.485 1.00 84.38 224 THR A CA 1
ATOM 1703 C C . THR A 1 224 ? -13.519 1.174 0.509 1.00 84.38 224 THR A C 1
ATOM 1705 O O . THR A 1 224 ? -13.343 2.375 0.702 1.00 84.38 224 THR A O 1
ATOM 1708 N N . LYS A 1 225 ? -13.066 0.526 -0.564 1.00 72.44 225 LYS A N 1
ATOM 1709 C CA . LYS A 1 225 ? -12.428 1.216 -1.682 1.00 72.44 225 LYS A CA 1
ATOM 1710 C C . LYS A 1 225 ? -13.506 1.901 -2.521 1.00 72.44 225 LYS A C 1
ATOM 1712 O O . LYS A 1 225 ? -14.264 1.207 -3.202 1.00 72.44 225 LYS A O 1
ATOM 1717 N N . ALA A 1 226 ? -13.599 3.224 -2.451 1.00 66.12 226 ALA A N 1
ATOM 1718 C CA . ALA A 1 226 ? -14.579 3.967 -3.236 1.00 66.12 226 ALA A CA 1
ATOM 1719 C C . ALA A 1 226 ? -14.181 4.037 -4.728 1.00 66.12 226 ALA A C 1
ATOM 1721 O O . ALA A 1 226 ? -13.036 3.751 -5.105 1.00 66.12 226 ALA A O 1
ATOM 1722 N N . ALA A 1 227 ? -15.131 4.380 -5.604 1.00 58.16 227 ALA A N 1
ATOM 1723 C CA . ALA A 1 227 ? -14.834 4.630 -7.014 1.00 58.16 227 ALA A CA 1
ATOM 1724 C C . ALA A 1 227 ? -13.927 5.868 -7.168 1.00 58.16 227 ALA A C 1
ATOM 1726 O O . ALA A 1 227 ? -13.809 6.696 -6.267 1.00 58.16 227 ALA A O 1
ATOM 1727 N N . VAL A 1 228 ? -13.256 6.000 -8.317 1.00 55.44 228 VAL A N 1
ATOM 1728 C CA . VAL A 1 228 ? -12.352 7.134 -8.576 1.00 55.44 228 VAL A CA 1
ATOM 1729 C C . VAL A 1 228 ? -13.131 8.451 -8.486 1.00 55.44 228 VAL A C 1
ATOM 1731 O O . VAL A 1 228 ? -13.943 8.738 -9.359 1.00 55.44 228 VAL A O 1
ATOM 1734 N N . GLY A 1 229 ? -12.850 9.250 -7.453 1.00 55.25 229 GLY A N 1
ATOM 1735 C CA . GLY A 1 229 ? -13.502 10.541 -7.197 1.00 55.25 229 GLY A CA 1
ATOM 1736 C C . GLY A 1 229 ? -14.233 10.619 -5.855 1.00 55.25 229 GLY A C 1
ATOM 1737 O O . GLY A 1 229 ? -14.445 11.725 -5.367 1.00 55.25 229 GLY A O 1
ATOM 1738 N N . ASP A 1 230 ? -14.530 9.475 -5.236 1.00 59.19 230 ASP A N 1
ATOM 1739 C CA . ASP A 1 230 ? -15.193 9.392 -3.935 1.00 59.19 230 ASP A CA 1
ATOM 1740 C C . ASP A 1 230 ? -14.192 9.158 -2.792 1.00 59.19 230 ASP A C 1
ATOM 1742 O O . ASP A 1 230 ? -13.051 8.729 -2.999 1.00 59.19 230 ASP A O 1
ATOM 1746 N N . HIS A 1 231 ? -14.616 9.458 -1.564 1.00 65.88 231 HIS A N 1
ATOM 1747 C CA . HIS A 1 231 ? -13.821 9.218 -0.363 1.00 65.88 231 HIS A CA 1
ATOM 1748 C C . HIS A 1 231 ? -14.061 7.806 0.175 1.00 65.88 231 HIS A C 1
ATOM 1750 O O . HIS A 1 231 ? -15.201 7.356 0.258 1.00 65.88 231 HIS A O 1
ATOM 1756 N N . ASP A 1 232 ? -12.990 7.127 0.593 1.00 74.56 232 ASP A N 1
ATOM 1757 C CA . ASP A 1 232 ? -13.110 5.847 1.288 1.00 74.56 232 ASP A CA 1
ATOM 1758 C C . ASP A 1 232 ? -13.894 6.026 2.599 1.00 74.56 232 ASP A C 1
ATOM 1760 O O . ASP A 1 232 ? -13.598 6.913 3.410 1.00 74.56 232 ASP A O 1
ATOM 1764 N N . GLU A 1 233 ? -14.877 5.159 2.827 1.00 79.38 233 GLU A N 1
ATOM 1765 C CA . GLU A 1 233 ? -15.719 5.183 4.022 1.00 79.38 233 GLU A CA 1
ATOM 1766 C C . GLU A 1 233 ? -15.266 4.123 5.022 1.00 79.38 233 GLU A C 1
ATOM 1768 O O . GLU A 1 233 ? -15.076 2.957 4.669 1.00 79.38 233 GLU A O 1
ATOM 1773 N N . ASN A 1 234 ? -15.105 4.519 6.287 1.00 89.38 234 ASN A N 1
ATOM 1774 C CA . ASN A 1 234 ? -14.857 3.583 7.381 1.00 89.38 234 ASN A CA 1
ATOM 1775 C C . ASN A 1 234 ? -16.054 2.627 7.504 1.00 89.38 234 ASN A C 1
ATOM 1777 O O . ASN A 1 234 ? -17.184 3.069 7.705 1.00 89.38 234 ASN A O 1
ATOM 1781 N N . VAL A 1 235 ? -15.800 1.321 7.450 1.00 93.06 235 VAL A N 1
ATOM 1782 C CA . VAL A 1 235 ? -16.831 0.285 7.598 1.00 93.06 235 VAL A CA 1
ATOM 1783 C C . VAL A 1 235 ? -16.535 -0.617 8.787 1.00 93.06 235 VAL A C 1
ATOM 1785 O O . VAL A 1 235 ? -15.408 -0.671 9.282 1.00 93.06 235 VAL A O 1
ATOM 1788 N N . SER A 1 236 ? -17.556 -1.318 9.281 1.00 95.25 236 SER A N 1
ATOM 1789 C CA . SER A 1 236 ? -17.362 -2.300 10.347 1.00 95.25 236 SER A CA 1
ATOM 1790 C C . SER A 1 236 ? -16.697 -3.574 9.816 1.00 95.25 236 SER A C 1
ATOM 1792 O O . SER A 1 236 ? -16.688 -3.854 8.612 1.00 95.25 236 SER A O 1
ATOM 1794 N N . TYR A 1 237 ? -16.144 -4.381 10.720 1.00 96.69 237 TYR A N 1
ATOM 1795 C CA . TYR A 1 237 ? -15.578 -5.678 10.349 1.00 96.69 237 TYR A CA 1
ATOM 1796 C C . TYR A 1 237 ? -16.649 -6.628 9.784 1.00 96.69 237 TYR A C 1
ATOM 1798 O O . TYR A 1 237 ? -16.385 -7.380 8.849 1.00 96.69 237 TYR A O 1
ATOM 1806 N N . GLU A 1 238 ? -17.878 -6.551 10.288 1.00 96.38 238 GLU A N 1
ATOM 1807 C CA . GLU A 1 238 ? -19.025 -7.335 9.820 1.00 96.38 238 GLU A CA 1
ATOM 1808 C C . GLU A 1 238 ? -19.385 -6.993 8.370 1.00 96.38 238 GLU A C 1
ATOM 1810 O O . GLU A 1 238 ? -19.702 -7.893 7.593 1.00 96.38 238 GLU A O 1
ATOM 1815 N N . ALA A 1 239 ? -19.271 -5.721 7.974 1.00 94.88 239 ALA A N 1
ATOM 1816 C CA . ALA A 1 239 ? -19.465 -5.312 6.584 1.00 94.88 239 ALA A CA 1
ATOM 1817 C C . ALA A 1 239 ? -18.409 -5.940 5.658 1.00 94.88 239 ALA A C 1
ATOM 1819 O O . ALA A 1 239 ? -18.745 -6.455 4.591 1.00 94.88 239 ALA A O 1
ATOM 1820 N N . VAL A 1 240 ? -17.145 -5.993 6.096 1.00 95.81 240 VAL A N 1
ATOM 1821 C CA . VAL A 1 240 ? -16.082 -6.703 5.363 1.00 95.81 240 VAL A CA 1
ATOM 1822 C C . VAL A 1 240 ? -16.391 -8.198 5.260 1.00 95.81 240 VAL A C 1
ATOM 1824 O O . VAL A 1 240 ? -16.276 -8.777 4.180 1.00 95.81 240 VAL A O 1
ATOM 1827 N N . VAL A 1 241 ? -16.831 -8.831 6.352 1.00 97.38 241 VAL A N 1
ATOM 1828 C CA . VAL A 1 241 ? -17.239 -10.247 6.361 1.00 97.38 241 VAL A CA 1
ATOM 1829 C C . VAL A 1 241 ? -18.368 -10.507 5.363 1.00 97.38 241 VAL A C 1
ATOM 1831 O O . VAL A 1 241 ? -18.295 -11.485 4.619 1.00 97.38 241 VAL A O 1
ATOM 1834 N N . ALA A 1 242 ? -19.377 -9.636 5.305 1.00 96.50 242 ALA A N 1
ATOM 1835 C CA . ALA A 1 242 ? -20.474 -9.749 4.348 1.00 96.50 242 ALA A CA 1
ATOM 1836 C C . ALA A 1 242 ? -19.998 -9.607 2.891 1.00 96.50 242 ALA A C 1
ATOM 1838 O O . ALA A 1 242 ? -20.535 -10.264 2.003 1.00 96.50 242 ALA A O 1
ATOM 1839 N N . GLN A 1 243 ? -18.974 -8.785 2.646 1.00 94.38 243 GLN A N 1
ATOM 1840 C CA . GLN A 1 243 ? -18.475 -8.494 1.303 1.00 94.38 243 GLN A CA 1
ATOM 1841 C C . GLN A 1 243 ? -17.538 -9.573 0.741 1.00 94.38 243 GLN A C 1
ATOM 1843 O O . GLN A 1 243 ? -17.622 -9.895 -0.444 1.00 94.38 243 GLN A O 1
ATOM 1848 N N . ILE A 1 244 ? -16.619 -10.108 1.554 1.00 96.00 244 ILE A N 1
ATOM 1849 C CA . ILE A 1 244 ? -15.561 -11.025 1.076 1.00 96.00 244 ILE A CA 1
ATOM 1850 C C . ILE A 1 244 ? -15.567 -12.402 1.753 1.00 96.00 244 ILE A C 1
ATOM 1852 O O . ILE A 1 244 ? -14.722 -13.244 1.445 1.00 96.00 244 ILE A O 1
ATOM 1856 N N . GLY A 1 245 ? -16.520 -12.648 2.653 1.00 97.94 245 GLY A N 1
ATOM 1857 C CA . GLY A 1 245 ? -16.656 -13.891 3.406 1.00 97.94 245 GLY A CA 1
ATOM 1858 C C . GLY A 1 245 ? -15.779 -13.944 4.661 1.00 97.94 245 GLY A C 1
ATOM 1859 O O . GLY A 1 245 ? -14.678 -13.394 4.718 1.00 97.94 245 GLY A O 1
ATOM 1860 N N . ALA A 1 246 ? -16.261 -14.663 5.679 1.00 98.12 246 ALA A N 1
ATOM 1861 C CA . ALA A 1 246 ? -15.656 -14.691 7.014 1.00 98.12 246 ALA A CA 1
ATOM 1862 C C . ALA A 1 246 ? -14.198 -15.180 7.033 1.00 98.12 246 ALA A C 1
ATOM 1864 O O . ALA A 1 246 ? -13.364 -14.594 7.720 1.00 98.12 246 ALA A O 1
ATOM 1865 N N . GLY A 1 247 ? -13.880 -16.228 6.265 1.00 98.38 247 GLY A N 1
ATOM 1866 C CA . GLY A 1 247 ? -12.528 -16.793 6.230 1.00 98.38 247 GLY A CA 1
ATOM 1867 C C . GLY A 1 247 ? -11.492 -15.805 5.690 1.00 98.38 247 GLY A C 1
ATOM 1868 O O . GLY A 1 247 ? -10.450 -15.600 6.309 1.00 98.38 247 GLY A O 1
ATOM 1869 N N . LEU A 1 248 ? -11.798 -15.145 4.569 1.00 97.44 248 LEU A N 1
ATOM 1870 C CA . LEU A 1 248 ? -10.889 -14.177 3.957 1.00 97.44 248 LEU A CA 1
ATOM 1871 C C . LEU A 1 248 ? -10.815 -12.877 4.769 1.00 97.44 248 LEU A C 1
ATOM 1873 O O . LEU A 1 248 ? -9.728 -12.335 4.947 1.00 97.44 248 LEU A O 1
ATOM 1877 N N . ALA A 1 249 ? -11.937 -12.412 5.326 1.00 98.00 249 ALA A N 1
ATOM 1878 C CA . ALA A 1 249 ? -11.965 -11.259 6.226 1.00 98.00 249 ALA A CA 1
ATOM 1879 C C . ALA A 1 249 ? -11.072 -11.463 7.462 1.00 98.00 249 ALA A C 1
ATOM 1881 O O . ALA A 1 249 ? -10.299 -10.569 7.816 1.00 98.00 249 ALA A O 1
ATOM 1882 N N . ALA A 1 250 ? -11.116 -12.654 8.071 1.00 98.50 250 ALA A N 1
ATOM 1883 C CA . ALA A 1 250 ? -10.258 -12.996 9.202 1.00 98.50 250 ALA A CA 1
ATOM 1884 C C . ALA A 1 250 ? -8.778 -12.997 8.801 1.00 98.50 250 ALA A C 1
ATOM 1886 O O . ALA A 1 250 ? -7.960 -12.380 9.480 1.00 98.50 250 ALA A O 1
ATOM 1887 N N . GLN A 1 251 ? -8.441 -13.605 7.657 1.00 98.25 251 GLN A N 1
ATOM 1888 C CA . GLN A 1 251 ? -7.073 -13.590 7.133 1.00 98.25 251 GLN A CA 1
ATOM 1889 C C . GLN A 1 251 ? -6.553 -12.167 6.910 1.00 98.25 251 GLN A C 1
ATOM 1891 O O . GLN A 1 251 ? -5.433 -11.871 7.321 1.00 98.25 251 GLN A O 1
ATOM 1896 N N . VAL A 1 252 ? -7.351 -11.281 6.301 1.00 97.94 252 VAL A N 1
ATOM 1897 C CA . VAL A 1 252 ? -6.986 -9.869 6.097 1.00 97.94 252 VAL A CA 1
ATOM 1898 C C . VAL A 1 252 ? -6.738 -9.174 7.434 1.00 97.94 252 VAL A C 1
ATOM 1900 O O . VAL A 1 252 ? -5.655 -8.630 7.638 1.00 97.94 252 VAL A O 1
ATOM 1903 N N . ARG A 1 253 ? -7.695 -9.235 8.368 1.00 98.38 253 ARG A N 1
ATOM 1904 C CA . ARG A 1 253 ? -7.581 -8.597 9.689 1.00 98.38 253 ARG A CA 1
ATOM 1905 C C . ARG A 1 253 ? -6.341 -9.073 10.442 1.00 98.38 253 ARG A C 1
ATOM 1907 O O . ARG A 1 253 ? -5.542 -8.259 10.906 1.00 98.38 253 ARG A O 1
ATOM 1914 N N . ASP A 1 254 ? -6.183 -10.386 10.563 1.00 98.50 254 ASP A N 1
ATOM 1915 C CA . ASP A 1 254 ? -5.140 -10.987 11.390 1.00 98.50 254 ASP A CA 1
ATOM 1916 C C . ASP A 1 254 ? -3.755 -10.761 10.771 1.00 98.50 254 ASP A C 1
ATOM 1918 O O . ASP A 1 254 ? -2.794 -10.468 11.485 1.00 98.50 254 ASP A O 1
ATOM 1922 N N . THR A 1 255 ? -3.649 -10.818 9.438 1.00 98.44 255 THR A N 1
ATOM 1923 C CA . THR A 1 255 ? -2.404 -10.520 8.716 1.00 98.44 255 THR A CA 1
ATOM 1924 C C . THR A 1 255 ? -2.035 -9.048 8.852 1.00 98.44 255 THR A C 1
ATOM 1926 O O . THR A 1 255 ? -0.895 -8.750 9.197 1.00 98.44 255 THR A O 1
ATOM 1929 N N . SER A 1 256 ? -2.980 -8.121 8.674 1.00 98.44 256 SER A N 1
ATOM 1930 C CA . SER A 1 256 ? -2.727 -6.685 8.845 1.00 98.44 256 SER A CA 1
ATOM 1931 C C . SER A 1 256 ? -2.274 -6.338 10.263 1.00 98.44 256 SER A C 1
ATOM 1933 O O . SER A 1 256 ? -1.309 -5.594 10.435 1.00 98.44 256 SER A O 1
ATOM 1935 N N . LEU A 1 257 ? -2.909 -6.911 11.292 1.00 98.50 257 LEU A N 1
ATOM 1936 C CA . LEU A 1 257 ? -2.488 -6.723 12.685 1.00 98.50 257 LEU A CA 1
ATOM 1937 C C . LEU A 1 257 ? -1.093 -7.304 12.954 1.00 98.50 257 LEU A C 1
ATOM 1939 O O . LEU A 1 257 ? -0.325 -6.710 13.707 1.00 98.50 257 LEU A O 1
ATOM 1943 N N . ARG A 1 258 ? -0.752 -8.450 12.349 1.00 98.31 258 ARG A N 1
ATOM 1944 C CA . ARG A 1 258 ? 0.590 -9.048 12.447 1.00 98.31 258 ARG A CA 1
ATOM 1945 C C . ARG A 1 258 ? 1.655 -8.239 11.711 1.00 98.31 258 ARG A C 1
ATOM 1947 O O . ARG A 1 258 ? 2.773 -8.192 12.194 1.00 98.31 258 ARG A O 1
ATOM 1954 N N . LEU A 1 259 ? 1.325 -7.632 10.571 1.00 98.12 259 LEU A N 1
ATOM 1955 C CA . LEU A 1 259 ? 2.238 -6.771 9.811 1.00 98.12 259 LEU A CA 1
ATOM 1956 C C . LEU A 1 259 ? 2.532 -5.453 10.536 1.00 98.12 259 LEU A C 1
ATOM 1958 O O . LEU A 1 259 ? 3.628 -4.919 10.409 1.00 98.12 259 LEU A O 1
ATOM 1962 N N . TYR A 1 260 ? 1.549 -4.917 11.263 1.00 98.00 260 TYR A N 1
ATOM 1963 C CA . TYR A 1 260 ? 1.689 -3.660 11.999 1.00 98.00 260 TYR A CA 1
ATOM 1964 C C . TYR A 1 260 ? 2.541 -3.783 13.275 1.00 98.00 260 TYR A C 1
ATOM 1966 O O . TYR A 1 260 ? 3.191 -2.814 13.666 1.00 98.00 260 TYR A O 1
ATOM 1974 N N . ARG A 1 261 ? 2.477 -4.936 13.951 1.00 94.94 261 ARG A N 1
ATOM 1975 C CA . ARG A 1 261 ? 3.188 -5.211 15.211 1.00 94.94 261 ARG A CA 1
ATOM 1976 C C . ARG A 1 261 ? 4.662 -5.532 14.975 1.00 94.94 261 ARG A C 1
ATOM 1978 O O . ARG A 1 261 ? 5.473 -5.068 15.805 1.00 94.94 261 ARG A O 1
#

Secondary structure (DSSP, 8-state):
-----------PPP-------------------PPPPPPP-PPPPPPPP-PPPPPPPPPS----HHHHHS------SSS-EEEE-SSEEEEE-SSSEEEEEE-S--EETTEE-SS--TTHHHHHHHHHHHHHHHTTTTS--TTTT--S-HHHH---HHHHHHHTTTEEEEE-----SEE--EEEE--THHHHHHHHHSEETTEE--TTPPTTPEEEEEEE--EE---TTSPPEE--HHHHHHHH-HHHHHHHHHHHHHHH-

pLDDT: mean 80.0, std 23.81, range [30.69, 98.5]

Sequence (261 aa):
MADLHGTPATRLPPDGWTGARDPNSGAARAPSRTPRRPAVCLAPRRRRAHNPRPVPPAPTGVRAVSDILESTPAELTSLPLIYRGKVRDVYGIDDRHILIVATDRLSAFDVVLPTGIPGKGAMLTAISNFWFERTRQIVPNHLDLATVTLEQALPDPAERARVEGRAVVARKLRGLPVEAIVRGYLIGSGWKDYRTSGAVCGIALPAGLRLAERLPEPIFTPSTKAAVGDHDENVSYEAVVAQIGAGLAAQVRDTSLRLYR

Foldseek 3Di:
DDDDYDDDDDDDDDDDDDDDDDDDPDDDDDDDDDDDDDDDDDDDDDDDDDDDDDDDDDDPDDDPVVVQFPQPPLDDPVFDFPDDDQFWTWTDQDPWKIKIFGGQWDDDPNDTDPGGDGCPLLVVLVVVVVLQVVCCVLDPFFLNVDPADPCRSPVDPVSCVSRPSRMGMGTDDDDDQKDWDKDQFQEDVNVVVCVVPCAAQPHHADPPDDHRHGGPAIATFMWGDDDVPDDTDTHHLVVVCVRPNDVVSCSSNVSSSVSVD